Protein AF-A0A7S3YAM4-F1 (afdb_monomer)

Organism: Heterosigma akashiwo (NCBI:txid2829)

InterPro domains:
  IPR003653 Ulp1 protease family, C-terminal catalytic domain [PF02902] (61-154)
  IPR003653 Ulp1 protease family, C-terminal catalytic domain [PS50600] (44-219)
  IPR038765 Papain-like cysteine peptidase superfamily [SSF54001] (43-154)

Nearest PDB structures (foldseek):
  7r2e-assembly1_A  TM=9.124E-01  e=9.557E-10  Homo sapiens
  7r2e-assembly2_B  TM=9.078E-01  e=1.891E-09  Homo sapiens
  3eay-assembly1_A  TM=8.767E-01  e=1.151E-09  Homo sapiens
  5lnb-assembly1_B  TM=7.865E-01  e=1.965E-06  Saccharomyces cerevisiae S288C
  2rn7-assembly1_A  TM=2.057E-01  e=2.124E+00  Shigella flexneri

Secondary structure (DSSP, 8-state):
----PPPEEEE-SS-EEEE-GGGSSPPP--EEEEESSSS-TT-EEEEHHHHHHTSTT----HHHHHHHHHHHHHHS-HHHHHHEEEPPTHHHHHHHHHHSSS-----HHHHHHHHHHHTT--GGG-SEEEEEEEETTEEEEEEEE-HHHHHHHHHHHHHHTTS----S--TT-S-----------------------PPPPPPP-----PPPPP-----

Structure (mmCIF, N/CA/C/O backbone):
data_AF-A0A7S3YAM4-F1
#
_entry.id   AF-A0A7S3YAM4-F1
#
loop_
_atom_site.group_PDB
_atom_site.id
_atom_site.type_symbol
_atom_site.label_atom_id
_atom_site.label_alt_id
_atom_site.label_comp_id
_atom_site.label_asym_id
_atom_site.label_entity_id
_atom_site.label_seq_id
_atom_site.pdbx_PDB_ins_code
_atom_site.Cartn_x
_atom_site.Cartn_y
_atom_site.Cartn_z
_atom_site.occupancy
_atom_site.B_iso_or_equiv
_atom_site.auth_seq_id
_atom_site.auth_comp_id
_atom_site.auth_asym_id
_atom_site.auth_atom_id
_atom_site.pdbx_PDB_model_num
ATOM 1 N N . GLU A 1 1 ? 34.882 25.879 -34.832 1.00 37.50 1 GLU A N 1
ATOM 2 C CA . GLU A 1 1 ? 35.433 24.520 -34.677 1.00 37.50 1 GLU A CA 1
ATOM 3 C C . GLU A 1 1 ? 34.728 23.879 -33.496 1.00 37.50 1 GLU A C 1
ATOM 5 O O . GLU A 1 1 ? 34.750 24.447 -32.414 1.00 37.50 1 GLU A O 1
ATOM 10 N N . GLU A 1 2 ? 33.975 22.807 -33.731 1.00 45.97 2 GLU A N 1
ATOM 11 C CA . GLU A 1 2 ? 33.259 22.076 -32.681 1.00 45.97 2 GLU A CA 1
ATOM 12 C C . GLU A 1 2 ? 34.249 21.090 -32.048 1.00 45.97 2 GLU A C 1
ATOM 14 O O . GLU A 1 2 ? 34.638 20.098 -32.665 1.00 45.97 2 GLU A O 1
ATOM 19 N N . GLU A 1 3 ? 34.740 21.421 -30.855 1.00 52.34 3 GLU A N 1
ATOM 20 C CA . GLU A 1 3 ? 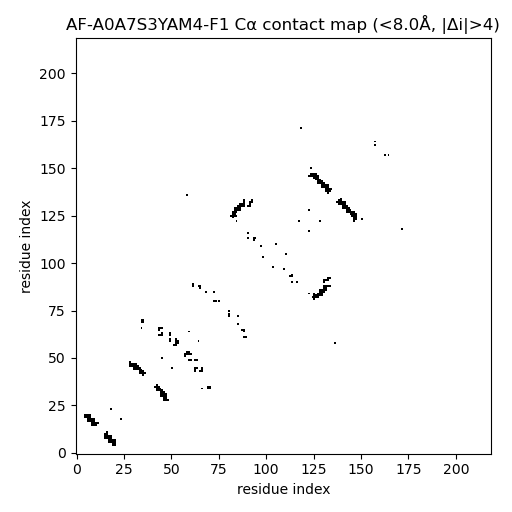35.675 20.593 -30.095 1.00 52.34 3 GLU A CA 1
ATOM 21 C C . GLU A 1 3 ? 35.003 19.253 -29.746 1.00 52.34 3 GLU A C 1
ATOM 23 O O . GLU A 1 3 ? 34.041 19.186 -28.979 1.00 52.34 3 GLU A O 1
ATOM 28 N N . ALA A 1 4 ? 35.470 18.169 -30.370 1.00 61.84 4 ALA A N 1
ATOM 29 C CA . ALA A 1 4 ? 34.895 16.842 -30.205 1.00 61.84 4 ALA A CA 1
ATOM 30 C C . ALA A 1 4 ? 35.079 16.348 -28.759 1.00 61.84 4 ALA A C 1
ATOM 32 O O . ALA A 1 4 ? 36.187 16.010 -28.344 1.00 61.84 4 ALA A O 1
ATOM 33 N N . ALA A 1 5 ? 33.978 16.274 -28.007 1.00 60.75 5 ALA A N 1
ATOM 34 C CA . ALA A 1 5 ? 33.965 15.824 -26.617 1.00 60.75 5 ALA A 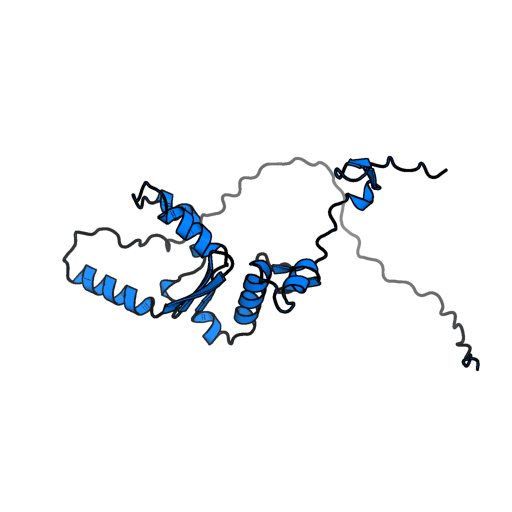CA 1
ATOM 35 C C . ALA A 1 5 ? 34.695 14.470 -26.411 1.00 60.75 5 ALA A C 1
ATOM 37 O O . ALA A 1 5 ? 34.575 13.563 -27.249 1.00 60.75 5 ALA A O 1
ATOM 38 N N . PRO A 1 6 ? 35.417 14.285 -25.285 1.00 67.31 6 PRO A N 1
ATOM 39 C CA . PRO A 1 6 ? 36.248 13.106 -25.048 1.00 67.31 6 PRO A CA 1
ATOM 40 C C . PRO A 1 6 ? 35.404 11.825 -24.965 1.00 67.31 6 PRO A C 1
ATOM 42 O O . PRO A 1 6 ? 34.455 11.739 -24.193 1.00 67.31 6 PRO A O 1
ATOM 45 N N . ARG A 1 7 ? 35.744 10.804 -25.764 1.00 72.44 7 ARG A N 1
ATOM 46 C CA . ARG A 1 7 ? 35.053 9.498 -25.785 1.00 72.44 7 ARG A CA 1
ATOM 47 C C . ARG A 1 7 ? 35.564 8.581 -24.671 1.00 72.44 7 ARG A C 1
ATOM 49 O O . ARG A 1 7 ? 36.772 8.436 -24.501 1.00 72.44 7 ARG A O 1
ATOM 56 N N . VAL A 1 8 ? 34.653 7.895 -23.984 1.00 79.88 8 VAL A N 1
ATOM 57 C CA . VAL A 1 8 ? 34.962 6.910 -22.937 1.00 79.88 8 VAL A CA 1
ATOM 58 C C . VAL A 1 8 ? 35.049 5.519 -23.564 1.00 79.88 8 VAL A C 1
ATOM 60 O O . VAL A 1 8 ? 34.216 5.153 -24.389 1.00 79.88 8 VAL A O 1
ATOM 63 N N . THR A 1 9 ? 36.067 4.735 -23.209 1.00 80.56 9 THR A N 1
ATOM 64 C CA . THR A 1 9 ? 36.226 3.360 -23.713 1.00 80.56 9 THR A CA 1
ATOM 65 C C . THR A 1 9 ? 35.876 2.373 -22.609 1.00 80.56 9 THR A C 1
ATOM 67 O O . THR A 1 9 ? 36.475 2.428 -21.539 1.00 80.56 9 THR A O 1
ATOM 70 N N . VAL A 1 10 ? 34.925 1.478 -22.874 1.00 77.25 10 VAL A N 1
ATOM 71 C CA . VAL A 1 10 ? 34.505 0.414 -21.954 1.00 77.25 10 VAL A CA 1
ATOM 72 C C . VAL A 1 10 ? 34.966 -0.927 -22.517 1.00 77.25 10 VAL A C 1
ATOM 74 O O . VAL A 1 10 ? 34.752 -1.208 -23.697 1.00 77.25 10 VAL A O 1
ATOM 77 N N . ASP A 1 11 ? 35.623 -1.741 -21.694 1.00 80.00 11 ASP A N 1
ATOM 78 C CA . ASP A 1 11 ? 36.052 -3.094 -22.055 1.00 80.00 11 ASP A CA 1
ATOM 79 C C . ASP A 1 11 ? 35.007 -4.106 -21.574 1.00 80.00 11 ASP A C 1
ATOM 81 O O . ASP A 1 11 ? 34.739 -4.201 -20.377 1.00 80.00 11 ASP A O 1
ATOM 85 N N . LEU A 1 12 ? 34.379 -4.818 -22.511 1.00 71.94 12 LEU A N 1
ATOM 86 C CA . LEU A 1 12 ? 33.307 -5.775 -22.224 1.00 71.94 12 LEU A CA 1
ATOM 87 C C . LEU A 1 12 ? 33.813 -7.229 -22.184 1.00 71.94 12 LEU A C 1
ATOM 89 O O . LEU A 1 12 ? 33.015 -8.164 -22.189 1.00 71.94 12 LEU A O 1
ATOM 93 N N . GLY A 1 13 ? 35.133 -7.451 -22.190 1.00 65.25 13 GLY A N 1
ATOM 94 C CA . GLY A 1 13 ? 35.745 -8.787 -22.162 1.00 65.25 13 GLY A CA 1
ATOM 95 C C . GLY A 1 13 ? 35.726 -9.534 -23.504 1.00 65.25 13 GLY A C 1
ATOM 96 O O . GLY A 1 13 ? 36.505 -10.460 -23.694 1.00 65.25 13 GLY A O 1
ATOM 97 N N . HIS A 1 14 ? 34.900 -9.108 -24.464 1.00 73.69 14 HIS A N 1
ATOM 98 C CA . HIS A 1 14 ? 34.874 -9.584 -25.859 1.00 73.69 14 HIS A CA 1
ATOM 99 C C . HIS A 1 14 ? 35.143 -8.455 -26.873 1.00 73.69 14 HIS A C 1
ATOM 101 O O . HIS A 1 14 ? 34.928 -8.613 -28.073 1.00 73.69 14 HIS A O 1
ATOM 107 N N . GLY A 1 15 ? 35.616 -7.302 -26.396 1.00 71.00 15 GLY A N 1
ATOM 108 C CA . GLY A 1 15 ? 35.945 -6.148 -27.223 1.00 71.00 15 GLY A CA 1
ATOM 109 C C . GLY A 1 15 ? 35.811 -4.829 -26.469 1.00 71.00 15 GLY A C 1
ATOM 110 O O . GLY A 1 15 ? 35.066 -4.715 -25.493 1.00 71.00 15 GLY A O 1
ATOM 111 N N . LYS A 1 16 ? 36.537 -3.815 -26.948 1.00 81.19 16 LYS A N 1
ATOM 112 C CA . LYS A 1 16 ? 36.467 -2.445 -26.431 1.00 81.19 16 LYS A CA 1
ATOM 113 C C . LYS A 1 16 ? 35.450 -1.639 -27.229 1.00 81.19 16 LYS A C 1
ATOM 115 O O . LYS A 1 16 ? 35.577 -1.512 -28.445 1.00 81.19 16 LYS A O 1
ATOM 120 N N . VAL A 1 17 ? 34.478 -1.051 -26.538 1.00 81.19 17 VAL A N 1
ATOM 121 C CA . VAL A 1 17 ? 33.462 -0.174 -27.129 1.00 81.19 17 VAL A CA 1
ATOM 122 C C . VAL A 1 17 ? 33.775 1.270 -26.754 1.00 81.19 17 VAL A C 1
ATOM 124 O O . VAL A 1 17 ? 33.943 1.602 -25.581 1.00 81.19 17 VAL A O 1
ATOM 127 N N . ARG A 1 18 ? 33.862 2.147 -27.759 1.00 80.50 18 ARG A N 1
ATOM 128 C CA . ARG A 1 18 ? 33.992 3.597 -27.563 1.00 80.50 18 ARG A CA 1
ATOM 129 C C . ARG A 1 18 ? 32.605 4.225 -27.497 1.00 80.50 18 ARG A C 1
ATOM 131 O O . ARG A 1 18 ? 31.908 4.275 -28.505 1.00 80.50 18 ARG A O 1
ATOM 138 N N . LEU A 1 19 ? 32.248 4.736 -26.329 1.00 75.12 19 LEU A N 1
ATOM 139 C CA . LEU A 1 19 ? 30.996 5.431 -26.062 1.00 75.12 19 LEU A CA 1
ATOM 140 C C . LEU A 1 19 ? 31.250 6.935 -25.968 1.00 75.12 19 LEU A C 1
ATOM 142 O O . LEU A 1 19 ? 32.282 7.389 -25.463 1.00 75.12 19 LEU A O 1
ATOM 146 N N . ARG A 1 20 ? 30.316 7.742 -26.469 1.00 80.12 20 ARG A N 1
ATOM 147 C CA . ARG A 1 20 ? 30.327 9.179 -26.186 1.00 80.12 20 ARG A CA 1
ATOM 148 C C . ARG A 1 20 ? 29.872 9.380 -24.736 1.00 80.12 20 ARG A C 1
ATOM 150 O O . ARG A 1 20 ? 29.074 8.584 -24.248 1.00 80.12 20 ARG A O 1
ATOM 157 N N . PRO A 1 21 ? 30.283 10.463 -24.058 1.00 70.56 21 PRO A N 1
ATOM 158 C CA . PRO A 1 21 ? 29.768 10.79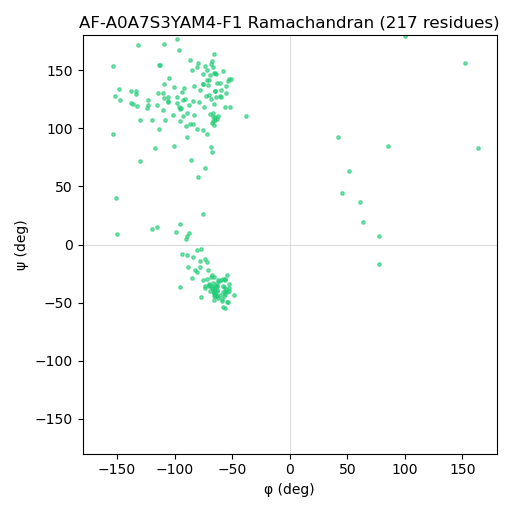1 -22.727 1.00 70.56 21 PRO A CA 1
ATOM 159 C C . PRO A 1 21 ? 28.233 10.835 -22.664 1.00 70.56 21 PRO A C 1
ATOM 161 O O . PRO A 1 21 ? 27.648 10.407 -21.678 1.00 70.56 21 PRO A O 1
ATOM 164 N N . ALA A 1 22 ? 27.575 11.263 -23.749 1.00 67.81 22 ALA A N 1
ATOM 165 C CA . ALA A 1 22 ? 26.116 11.252 -23.877 1.00 67.81 22 ALA A CA 1
ATOM 166 C C . ALA A 1 22 ? 25.498 9.840 -23.897 1.00 67.81 22 ALA A C 1
ATOM 168 O O . ALA A 1 22 ? 24.361 9.676 -23.471 1.00 67.81 22 ALA A O 1
ATOM 169 N N . ASP A 1 23 ? 26.233 8.825 -24.359 1.00 72.38 23 ASP A N 1
ATOM 170 C CA . ASP A 1 23 ? 25.766 7.431 -24.371 1.00 72.38 23 ASP A CA 1
ATOM 171 C C . ASP A 1 23 ? 25.877 6.789 -22.969 1.00 72.38 23 ASP A C 1
ATOM 173 O O . ASP A 1 23 ? 25.214 5.795 -22.684 1.00 72.38 23 ASP A O 1
ATOM 177 N N . LEU A 1 24 ? 26.706 7.369 -22.091 1.00 67.62 24 LEU A N 1
ATOM 178 C CA . LEU A 1 24 ? 26.831 7.019 -20.670 1.00 67.62 24 LEU A CA 1
ATOM 179 C C . LEU A 1 24 ? 25.949 7.882 -19.762 1.00 67.62 24 LEU A C 1
ATOM 181 O O . LEU A 1 24 ? 25.868 7.618 -18.561 1.00 67.62 24 LEU A O 1
ATOM 185 N N . ALA A 1 25 ? 25.312 8.923 -20.307 1.00 67.50 25 ALA A N 1
ATOM 186 C CA . ALA A 1 25 ? 24.377 9.724 -19.541 1.00 67.50 25 ALA A CA 1
ATOM 187 C C . ALA A 1 25 ? 23.245 8.805 -19.059 1.00 67.50 25 ALA A C 1
ATOM 189 O O . ALA A 1 25 ? 22.717 8.029 -19.864 1.00 67.50 25 ALA A O 1
ATOM 190 N N . PRO A 1 26 ? 22.855 8.870 -17.771 1.00 61.78 26 PRO A N 1
ATOM 191 C CA . PRO A 1 26 ? 21.676 8.165 -17.303 1.00 61.78 26 PRO A CA 1
ATOM 192 C C . PRO A 1 26 ? 20.526 8.536 -18.231 1.00 61.78 26 PRO A C 1
ATOM 194 O O . PRO A 1 26 ? 20.194 9.717 -18.354 1.00 61.78 26 PRO A O 1
ATOM 197 N N . VAL A 1 27 ? 19.960 7.549 -18.931 1.00 61.38 27 VAL A N 1
ATOM 198 C CA . VAL A 1 27 ? 18.792 7.795 -19.774 1.00 61.38 27 VAL A CA 1
ATOM 199 C C . VAL A 1 27 ? 17.750 8.407 -18.844 1.00 61.38 27 VAL A C 1
ATOM 201 O O . VAL A 1 27 ? 17.403 7.759 -17.851 1.00 61.38 27 VAL A O 1
ATOM 204 N N . PRO A 1 28 ? 17.290 9.649 -19.085 1.00 61.53 28 PRO A N 1
ATOM 205 C CA . PRO A 1 28 ? 16.350 10.273 -18.178 1.00 61.53 28 PRO A CA 1
ATOM 206 C C . PRO A 1 28 ? 15.150 9.340 -18.051 1.00 61.53 28 PRO A C 1
ATOM 208 O O . PRO A 1 28 ? 14.623 8.852 -19.055 1.00 61.53 28 PRO A O 1
ATOM 211 N N . HIS A 1 29 ? 14.740 9.054 -16.816 1.00 64.75 29 HIS A N 1
ATOM 212 C CA . HIS A 1 29 ? 13.504 8.332 -16.551 1.00 64.75 29 HIS A CA 1
ATOM 213 C C . HIS A 1 29 ? 12.345 9.237 -16.972 1.00 64.75 29 HIS A C 1
ATOM 215 O O . HIS A 1 29 ? 11.760 9.946 -16.158 1.00 64.75 29 HIS A O 1
ATOM 221 N N . VAL A 1 30 ? 12.066 9.275 -18.277 1.00 75.50 30 VAL A N 1
ATOM 222 C CA . VAL A 1 30 ? 11.033 10.128 -18.854 1.00 75.50 30 VAL A CA 1
ATOM 223 C C . VAL A 1 30 ? 9.697 9.647 -18.302 1.00 75.50 30 VAL A C 1
ATOM 225 O O . VAL A 1 30 ? 9.217 8.562 -18.656 1.00 75.50 30 VAL A O 1
ATOM 228 N N . GLY A 1 31 ? 9.136 10.446 -17.394 1.00 83.31 31 GLY A N 1
ATOM 229 C CA . GLY A 1 31 ? 7.785 10.273 -16.885 1.00 83.31 31 GLY A CA 1
ATOM 230 C C . GLY A 1 31 ? 6.799 10.354 -18.043 1.00 83.31 31 GLY A C 1
ATOM 231 O O . GLY A 1 31 ? 6.843 11.285 -18.843 1.00 83.31 31 GLY A O 1
ATOM 232 N N . VAL A 1 32 ? 5.943 9.347 -18.158 1.00 88.94 32 VAL A N 1
ATOM 233 C CA . VAL A 1 32 ? 4.872 9.287 -19.158 1.00 88.94 32 VAL A CA 1
ATOM 234 C C . VAL A 1 32 ? 3.569 9.799 -18.561 1.00 88.94 32 VAL A C 1
ATOM 236 O O . VAL A 1 32 ? 2.788 10.451 -19.245 1.00 88.94 32 VAL A O 1
ATOM 239 N N . LEU A 1 33 ? 3.341 9.502 -17.283 1.00 91.81 33 LEU A N 1
ATOM 240 C CA . LEU A 1 33 ? 2.126 9.853 -16.566 1.00 91.81 33 LEU A CA 1
ATOM 241 C C . LEU A 1 33 ? 2.459 10.108 -15.101 1.00 91.81 33 LEU A C 1
ATOM 243 O O . LEU A 1 33 ? 3.114 9.284 -14.474 1.00 91.81 33 LEU A O 1
ATOM 247 N N . THR A 1 34 ? 1.948 11.197 -14.540 1.00 94.12 34 THR A N 1
ATOM 248 C CA . THR A 1 34 ? 1.979 11.448 -13.096 1.00 94.12 34 THR A CA 1
ATOM 249 C C . THR A 1 34 ? 0.555 11.453 -12.563 1.00 94.12 34 THR A C 1
ATOM 251 O O . THR A 1 34 ? -0.319 12.108 -13.134 1.00 94.12 34 THR A O 1
ATOM 254 N N . TYR A 1 35 ? 0.315 10.706 -11.486 1.00 94.56 35 TYR A N 1
ATOM 255 C CA . TYR A 1 35 ? -1.006 10.557 -10.889 1.00 94.56 35 TYR A CA 1
ATOM 256 C C . TYR A 1 35 ? -0.961 10.617 -9.353 1.00 94.56 35 TYR A C 1
ATOM 258 O O . TYR A 1 35 ? -0.173 9.892 -8.751 1.00 94.56 35 TYR A O 1
ATOM 266 N N . PRO A 1 36 ? -1.823 11.405 -8.690 1.00 93.62 36 PRO A N 1
ATOM 267 C CA . PRO A 1 36 ? -2.834 12.279 -9.286 1.00 93.62 36 PRO A CA 1
ATOM 268 C C . PRO A 1 36 ? -2.182 13.455 -10.034 1.00 93.62 36 PRO A C 1
ATOM 270 O O . PRO A 1 36 ? -1.043 13.806 -9.721 1.00 93.62 36 PRO A O 1
ATOM 273 N N . PRO A 1 37 ? -2.862 14.057 -11.024 1.00 90.12 37 PRO A N 1
ATOM 274 C CA . PRO A 1 37 ? -2.335 15.234 -11.703 1.00 90.12 37 PRO A CA 1
ATOM 275 C C . PRO A 1 37 ? -2.214 16.422 -10.732 1.00 90.12 37 PRO A C 1
ATOM 277 O O . PRO A 1 37 ? -3.042 16.592 -9.837 1.00 90.12 37 PRO A O 1
ATOM 280 N N . GLY A 1 38 ? -1.201 17.266 -10.940 1.00 86.31 38 GLY A N 1
ATOM 281 C CA . GLY A 1 38 ? -0.929 18.452 -10.120 1.00 86.31 38 GLY A CA 1
ATOM 282 C C . GLY A 1 38 ? 0.178 18.252 -9.072 1.00 86.31 38 GLY A C 1
ATOM 283 O O . GLY A 1 38 ? 0.763 17.172 -8.981 1.00 86.31 38 GLY A O 1
ATOM 284 N N . PRO A 1 39 ? 0.500 19.292 -8.278 1.00 83.62 39 PRO A N 1
ATOM 285 C CA . PRO A 1 39 ? 1.597 19.276 -7.308 1.00 83.62 39 PRO A CA 1
ATOM 286 C C . PRO A 1 39 ? 1.198 18.542 -6.016 1.00 83.62 39 PRO A C 1
ATOM 288 O O . PRO A 1 39 ? 1.204 19.103 -4.921 1.00 83.62 39 PRO A O 1
ATOM 291 N N . VAL A 1 40 ? 0.807 17.272 -6.137 1.00 87.94 40 VAL A N 1
ATOM 292 C CA . VAL A 1 40 ? 0.425 16.430 -5.000 1.00 87.94 40 VAL A CA 1
ATOM 293 C C . VAL A 1 40 ? 1.661 15.697 -4.485 1.00 87.94 40 VAL A C 1
ATOM 295 O O . VAL A 1 40 ? 2.314 14.968 -5.225 1.00 87.94 40 VAL A O 1
ATOM 298 N N . ARG A 1 41 ? 1.973 15.837 -3.190 1.00 82.06 41 ARG A N 1
ATOM 299 C CA . ARG A 1 41 ? 3.152 15.198 -2.568 1.00 82.06 41 ARG A CA 1
ATOM 300 C C . ARG A 1 41 ? 3.166 13.670 -2.714 1.00 82.06 41 ARG A C 1
ATOM 302 O O . ARG A 1 41 ? 4.231 13.068 -2.733 1.00 82.06 41 ARG A O 1
ATOM 309 N N . SER A 1 42 ? 1.993 13.048 -2.778 1.00 83.06 42 SER A N 1
ATOM 310 C CA . SER A 1 42 ? 1.827 11.601 -2.939 1.00 83.06 42 SER A CA 1
ATOM 311 C C . SER A 1 42 ? 1.617 11.173 -4.394 1.00 83.06 42 SER A C 1
ATOM 313 O O . SER A 1 42 ? 1.056 10.103 -4.625 1.00 83.06 42 SER A O 1
ATOM 315 N N . ALA A 1 43 ? 1.956 12.026 -5.364 1.00 91.38 43 ALA A N 1
ATOM 316 C CA . ALA A 1 43 ? 1.856 11.671 -6.768 1.00 91.38 43 ALA A CA 1
ATOM 317 C C . ALA A 1 43 ? 2.909 10.624 -7.148 1.00 91.38 43 ALA A C 1
ATOM 319 O O . ALA A 1 43 ? 4.054 10.659 -6.699 1.00 91.38 43 ALA A O 1
ATOM 320 N N . VAL A 1 44 ? 2.495 9.703 -8.005 1.00 93.50 44 VAL A N 1
ATOM 321 C CA . VAL A 1 44 ? 3.293 8.610 -8.545 1.00 93.50 44 VAL A CA 1
ATOM 322 C C . VAL A 1 44 ? 3.549 8.911 -10.010 1.00 93.50 44 VAL A C 1
ATOM 324 O O . VAL A 1 44 ? 2.605 9.147 -10.766 1.00 93.50 44 VAL A O 1
ATOM 327 N N . THR A 1 45 ? 4.814 8.901 -10.416 1.00 94.38 45 THR A N 1
ATOM 328 C CA . THR A 1 45 ? 5.202 9.100 -11.815 1.00 94.38 45 THR A CA 1
ATOM 329 C C . THR A 1 45 ? 5.518 7.755 -12.448 1.00 94.38 45 THR A C 1
ATOM 331 O O . THR A 1 45 ? 6.519 7.126 -12.120 1.00 94.38 45 THR A O 1
ATOM 334 N N . VAL A 1 46 ? 4.668 7.327 -13.376 1.00 94.44 46 VAL A N 1
ATOM 335 C CA . VAL A 1 46 ? 4.873 6.163 -14.236 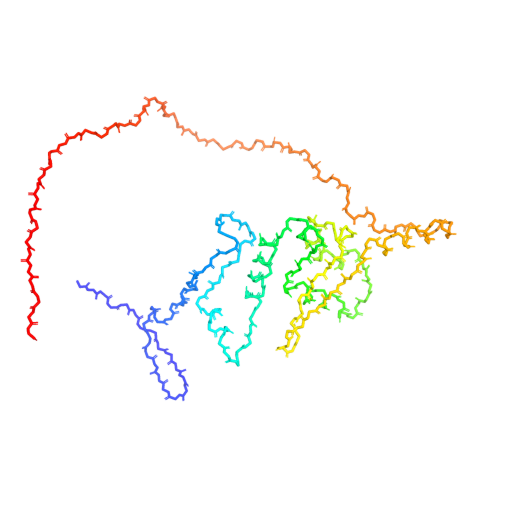1.00 94.44 46 VAL A CA 1
ATOM 336 C C . VAL A 1 46 ? 5.819 6.552 -15.364 1.00 94.44 46 VAL A C 1
ATOM 338 O O . VAL A 1 46 ? 5.563 7.485 -16.129 1.00 94.44 46 VAL A O 1
ATOM 341 N N . THR A 1 47 ? 6.923 5.829 -15.478 1.00 93.88 47 THR A N 1
ATOM 342 C CA . THR A 1 47 ? 7.972 6.034 -16.478 1.00 93.88 47 THR A CA 1
ATOM 343 C C . THR A 1 47 ? 7.782 5.109 -17.680 1.00 93.88 47 THR A C 1
ATOM 345 O O . THR A 1 47 ? 7.032 4.131 -17.633 1.00 93.88 47 THR A O 1
ATOM 348 N N . ARG A 1 48 ? 8.513 5.359 -18.774 1.00 90.31 48 ARG A N 1
ATOM 349 C CA . ARG A 1 48 ? 8.535 4.422 -19.915 1.00 90.31 48 ARG A CA 1
ATOM 350 C C . ARG A 1 48 ? 8.986 3.013 -19.522 1.00 90.31 48 ARG A C 1
ATOM 352 O O . ARG A 1 48 ? 8.451 2.046 -20.057 1.00 90.31 48 ARG A O 1
ATOM 359 N N . SER A 1 49 ? 9.934 2.893 -18.594 1.00 90.94 49 SER A N 1
ATOM 360 C CA . SER A 1 49 ? 10.429 1.596 -18.121 1.00 90.94 49 SER A CA 1
ATOM 361 C C . SER A 1 49 ? 9.362 0.818 -17.350 1.00 90.94 49 SER A C 1
ATOM 363 O O . SER A 1 49 ? 9.298 -0.404 -17.467 1.00 90.94 49 SER A O 1
ATOM 365 N N . ASP A 1 50 ? 8.482 1.514 -16.628 1.00 93.75 50 ASP A N 1
ATOM 366 C CA . ASP A 1 50 ? 7.343 0.885 -15.955 1.00 93.75 50 ASP A CA 1
ATOM 367 C C . ASP A 1 50 ? 6.352 0.313 -16.972 1.00 93.75 50 ASP A C 1
ATOM 369 O O . ASP A 1 50 ? 5.904 -0.819 -16.827 1.00 93.75 50 ASP A O 1
ATOM 373 N N . LEU A 1 51 ? 6.079 1.024 -18.071 1.00 91.31 51 LEU A N 1
ATOM 374 C CA . LEU A 1 51 ? 5.173 0.532 -19.120 1.00 91.31 51 LEU A CA 1
ATOM 375 C C . LEU A 1 51 ? 5.662 -0.759 -19.787 1.00 91.31 51 LEU A C 1
ATOM 377 O O . LEU A 1 51 ? 4.851 -1.588 -20.199 1.00 91.31 51 LEU A O 1
ATOM 381 N N . VAL A 1 52 ? 6.979 -0.965 -19.881 1.00 91.00 52 VAL A N 1
ATOM 382 C CA . VAL A 1 52 ? 7.542 -2.227 -20.392 1.00 91.00 52 VAL A CA 1
ATOM 383 C C . VAL A 1 52 ? 7.155 -3.405 -19.492 1.00 91.00 52 VAL A C 1
ATOM 385 O O . VAL A 1 52 ? 6.945 -4.506 -20.000 1.00 91.00 52 VAL A O 1
ATOM 388 N N . ARG A 1 53 ? 6.981 -3.178 -18.183 1.00 92.00 53 ARG A N 1
ATOM 389 C CA . ARG A 1 53 ? 6.557 -4.209 -17.223 1.00 92.00 53 ARG A CA 1
ATOM 390 C C . ARG A 1 53 ? 5.083 -4.591 -17.327 1.00 92.00 53 ARG A C 1
ATOM 392 O O . ARG A 1 53 ? 4.706 -5.632 -16.811 1.00 92.00 53 ARG A O 1
ATOM 399 N N . CYS A 1 54 ? 4.268 -3.821 -18.049 1.00 91.06 54 CYS A N 1
ATOM 400 C CA . CYS A 1 54 ? 2.884 -4.194 -18.358 1.00 91.06 54 CYS A CA 1
ATOM 401 C C . CYS A 1 54 ? 2.777 -5.243 -19.482 1.00 91.06 54 CYS A C 1
ATOM 403 O O . CYS A 1 54 ? 1.676 -5.674 -19.828 1.00 91.06 54 CYS A O 1
ATOM 405 N N . ARG A 1 55 ? 3.896 -5.637 -20.104 1.00 92.44 55 ARG A N 1
ATOM 406 C CA . ARG A 1 55 ? 3.912 -6.679 -21.138 1.00 92.44 55 ARG A CA 1
ATOM 407 C C . ARG A 1 55 ? 3.681 -8.057 -20.520 1.00 92.44 55 ARG A C 1
ATOM 409 O O . ARG A 1 55 ? 4.081 -8.333 -19.392 1.00 92.44 55 ARG A O 1
ATOM 416 N N . ARG A 1 56 ? 3.071 -8.954 -21.300 1.00 92.06 56 ARG A N 1
ATOM 417 C CA . ARG A 1 56 ? 2.863 -10.352 -20.896 1.00 92.06 56 ARG A CA 1
ATOM 418 C C . ARG A 1 56 ? 4.193 -11.008 -20.514 1.00 92.06 56 ARG A C 1
ATOM 420 O O . ARG A 1 56 ? 5.178 -10.852 -21.228 1.00 92.06 56 ARG A O 1
ATOM 427 N N . GLY A 1 57 ? 4.186 -11.762 -19.416 1.00 90.44 57 GLY A N 1
ATOM 428 C CA . GLY A 1 57 ? 5.357 -12.499 -18.932 1.00 90.44 57 GLY A CA 1
ATOM 429 C C . GLY A 1 57 ? 6.407 -11.650 -18.207 1.00 90.44 57 GLY A C 1
ATOM 430 O O . GLY A 1 57 ? 7.467 -12.176 -17.884 1.00 90.44 57 GLY A O 1
ATOM 431 N N . VAL A 1 58 ? 6.139 -10.366 -17.941 1.00 93.12 58 VAL A N 1
ATOM 432 C CA . VAL A 1 58 ? 7.031 -9.491 -17.166 1.00 93.12 58 VAL A CA 1
ATOM 433 C C . VAL A 1 58 ? 6.407 -9.187 -15.805 1.00 93.12 58 VAL A C 1
ATOM 435 O O . VAL A 1 58 ? 5.210 -8.928 -15.705 1.00 93.12 58 VAL A O 1
ATOM 438 N N . PHE A 1 59 ? 7.219 -9.210 -14.747 1.00 91.44 59 PHE A N 1
ATOM 439 C CA . PHE A 1 59 ? 6.760 -8.874 -13.401 1.00 91.44 59 PHE A CA 1
ATOM 440 C C . PHE A 1 59 ? 6.513 -7.369 -13.249 1.00 91.44 59 PHE A C 1
ATOM 442 O O . PHE A 1 59 ? 7.409 -6.544 -13.492 1.00 91.44 59 PHE A O 1
ATOM 449 N N . ALA A 1 60 ? 5.314 -7.0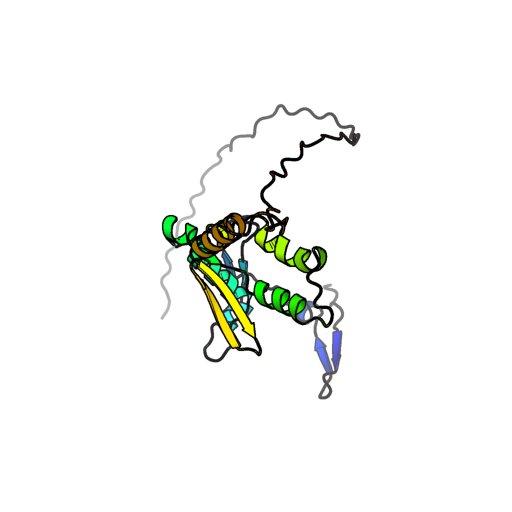26 -12.772 1.00 93.25 60 ALA A N 1
ATOM 450 C CA . ALA A 1 60 ? 4.989 -5.683 -12.310 1.00 93.25 60 ALA A CA 1
ATOM 451 C C . ALA A 1 60 ? 5.942 -5.259 -11.180 1.00 93.25 60 ALA A C 1
ATOM 453 O O . ALA A 1 60 ? 6.441 -6.094 -10.423 1.00 93.25 60 ALA A O 1
ATOM 454 N N . ASN A 1 61 ? 6.211 -3.960 -11.077 1.00 93.50 61 ASN A N 1
ATOM 455 C CA . ASN A 1 61 ? 7.010 -3.385 -9.998 1.00 93.50 61 ASN A CA 1
ATOM 456 C C . ASN A 1 61 ? 6.147 -2.559 -9.041 1.00 93.50 61 ASN A C 1
ATOM 458 O O . ASN A 1 61 ? 4.982 -2.271 -9.315 1.00 93.50 61 ASN A O 1
ATOM 462 N N . ASP A 1 62 ? 6.767 -2.128 -7.945 1.00 94.56 62 ASP A N 1
ATOM 463 C CA . ASP A 1 62 ? 6.106 -1.373 -6.881 1.00 94.56 62 ASP A CA 1
ATOM 464 C C . ASP A 1 62 ? 5.462 -0.079 -7.403 1.00 94.56 62 ASP A C 1
ATOM 466 O O . ASP A 1 62 ? 4.366 0.277 -6.979 1.00 94.56 62 ASP A O 1
ATOM 470 N N . ASN A 1 63 ? 6.095 0.590 -8.377 1.00 94.81 63 ASN A N 1
ATOM 471 C CA . ASN A 1 63 ? 5.590 1.839 -8.954 1.00 94.81 63 ASN A CA 1
ATOM 472 C C . ASN A 1 63 ? 4.236 1.652 -9.663 1.00 94.81 63 ASN A C 1
ATOM 474 O O . ASN A 1 63 ? 3.342 2.485 -9.524 1.00 94.81 63 ASN A O 1
ATOM 478 N N . LEU A 1 64 ? 4.058 0.539 -10.388 1.00 95.44 64 LEU A N 1
ATOM 479 C CA . LEU A 1 64 ? 2.787 0.208 -11.042 1.00 95.44 64 LEU A CA 1
ATOM 480 C C . LEU A 1 64 ? 1.688 -0.137 -10.030 1.00 95.44 64 LEU A C 1
ATOM 482 O O . LEU A 1 64 ? 0.543 0.278 -10.214 1.00 95.44 64 LEU A O 1
ATOM 486 N N . ILE A 1 65 ? 2.029 -0.869 -8.964 1.00 96.19 65 ILE A N 1
ATOM 487 C CA . ILE A 1 65 ? 1.077 -1.212 -7.897 1.00 96.19 65 ILE A CA 1
ATOM 488 C C . ILE A 1 65 ? 0.640 0.050 -7.147 1.00 96.19 65 ILE A C 1
ATOM 490 O O . ILE A 1 65 ? -0.558 0.288 -6.997 1.00 96.19 65 ILE A O 1
ATOM 494 N N . GLU A 1 66 ? 1.592 0.899 -6.748 1.00 95.06 66 GLU A N 1
ATOM 495 C CA . GLU A 1 66 ? 1.310 2.173 -6.081 1.00 95.06 66 GLU A CA 1
ATOM 496 C C . GLU A 1 66 ? 0.436 3.068 -6.974 1.00 95.06 66 GLU A C 1
ATOM 498 O O . GLU A 1 66 ? -0.591 3.568 -6.515 1.00 95.06 66 GLU A O 1
ATOM 503 N N . PHE A 1 67 ? 0.770 3.217 -8.264 1.00 95.88 67 PHE A N 1
ATOM 504 C CA . PHE A 1 67 ? -0.057 3.964 -9.217 1.00 95.88 67 PHE A CA 1
ATOM 505 C C . PHE A 1 67 ? -1.500 3.446 -9.249 1.00 95.88 67 PHE A C 1
ATOM 507 O O . PHE A 1 67 ? -2.446 4.231 -9.134 1.00 95.88 67 PHE A O 1
ATOM 514 N N . HIS A 1 68 ? -1.683 2.131 -9.386 1.00 95.12 68 HIS A N 1
ATOM 515 C CA . HIS A 1 68 ? -3.015 1.554 -9.511 1.00 95.12 68 HIS A CA 1
ATOM 516 C C . HIS A 1 68 ? -3.835 1.724 -8.228 1.00 95.12 68 HIS A C 1
ATOM 518 O O . HIS A 1 68 ? -5.019 2.044 -8.287 1.00 95.12 68 HIS A O 1
ATOM 524 N N . PHE A 1 69 ? -3.207 1.595 -7.061 1.00 95.19 69 PHE A N 1
ATOM 525 C CA . PHE A 1 69 ? -3.876 1.801 -5.778 1.00 95.19 69 PHE A CA 1
ATOM 526 C C . PHE A 1 69 ? -4.319 3.254 -5.601 1.00 95.19 69 PHE A C 1
ATOM 528 O O . PHE A 1 69 ? -5.457 3.508 -5.203 1.00 95.19 69 PHE A O 1
ATOM 535 N N . ARG A 1 70 ? -3.474 4.220 -5.984 1.00 93.12 70 ARG A N 1
ATOM 536 C CA . ARG A 1 70 ? -3.856 5.641 -6.000 1.00 93.12 70 ARG A CA 1
ATOM 537 C C . ARG A 1 70 ? -5.024 5.897 -6.940 1.00 93.12 70 ARG A C 1
ATOM 539 O O . ARG A 1 70 ? -5.939 6.633 -6.578 1.00 93.12 70 ARG A O 1
ATOM 546 N N . TYR A 1 71 ? -4.997 5.292 -8.126 1.00 94.56 71 TYR A N 1
ATOM 547 C CA . TYR A 1 71 ? -6.089 5.384 -9.087 1.00 94.56 71 TYR A CA 1
ATOM 548 C C . TYR A 1 71 ? -7.398 4.874 -8.480 1.00 94.56 71 TYR A C 1
ATOM 550 O O . TYR A 1 71 ? -8.355 5.639 -8.402 1.00 94.56 71 TYR A O 1
ATOM 558 N N . LEU A 1 72 ? -7.407 3.647 -7.946 1.00 93.94 72 LEU A N 1
ATOM 559 C CA . LEU A 1 72 ? -8.587 3.054 -7.312 1.00 93.94 72 LEU A CA 1
ATOM 560 C C . LEU A 1 72 ? -9.125 3.918 -6.167 1.00 93.94 72 LEU A C 1
ATOM 562 O O . LEU A 1 72 ? -10.331 4.144 -6.086 1.00 93.94 72 LEU A O 1
ATOM 566 N N . GLN A 1 73 ? -8.245 4.436 -5.307 1.00 91.50 73 GLN A N 1
ATOM 567 C CA . GLN A 1 73 ? -8.644 5.276 -4.179 1.00 91.50 73 GLN A CA 1
ATOM 568 C C . GLN A 1 73 ? -9.318 6.582 -4.617 1.00 91.50 73 GLN A C 1
ATOM 570 O O . GLN A 1 73 ? -10.256 7.036 -3.965 1.00 91.50 73 GLN A O 1
ATOM 575 N N . ASN A 1 74 ? -8.866 7.170 -5.722 1.00 91.94 74 ASN A N 1
ATOM 576 C CA . ASN A 1 74 ? -9.397 8.429 -6.234 1.00 91.94 74 ASN A CA 1
ATOM 577 C C . ASN A 1 74 ? -10.644 8.266 -7.107 1.00 91.94 74 ASN A C 1
ATOM 579 O O . ASN A 1 74 ? -11.444 9.195 -7.193 1.00 91.94 74 ASN A O 1
ATOM 583 N N . THR A 1 75 ? -10.797 7.128 -7.787 1.00 94.06 75 THR A N 1
ATOM 584 C CA . THR A 1 75 ? -11.971 6.852 -8.628 1.00 94.06 75 THR A CA 1
ATOM 585 C C . THR A 1 75 ? -13.114 6.199 -7.864 1.00 94.06 75 THR A C 1
ATOM 587 O O . THR A 1 75 ? -14.250 6.222 -8.334 1.00 94.06 75 THR A O 1
ATOM 590 N N . ALA A 1 76 ? -12.838 5.598 -6.706 1.00 94.19 76 ALA A N 1
ATOM 591 C CA . ALA A 1 76 ? -13.872 5.017 -5.864 1.00 94.19 76 ALA A CA 1
ATOM 592 C C . ALA A 1 76 ? -14.825 6.100 -5.314 1.00 94.19 76 ALA A C 1
ATOM 594 O O . ALA A 1 76 ? -14.391 7.215 -5.003 1.00 94.19 76 ALA A O 1
ATOM 595 N N . PRO A 1 77 ? -16.119 5.779 -5.114 1.00 96.25 77 PRO A N 1
ATOM 596 C CA . PRO A 1 77 ? -17.029 6.650 -4.380 1.00 96.25 77 PRO A CA 1
ATOM 597 C C . PRO A 1 77 ? -16.450 6.997 -3.006 1.00 96.25 77 PRO A C 1
ATOM 599 O O . PRO A 1 77 ? -15.894 6.124 -2.335 1.00 96.25 77 PRO A O 1
ATOM 602 N N . LYS A 1 78 ? -16.620 8.245 -2.552 1.00 93.56 78 LYS A N 1
ATOM 603 C CA . LYS A 1 78 ? -16.047 8.727 -1.278 1.00 93.56 78 LYS A CA 1
ATOM 604 C C . LYS A 1 78 ? -16.393 7.823 -0.092 1.00 93.56 78 LYS A C 1
ATOM 606 O O . LYS A 1 78 ? -15.532 7.544 0.734 1.00 93.56 78 LYS A O 1
ATOM 611 N N . GLU A 1 79 ? -17.626 7.324 -0.044 1.00 93.31 79 GLU A N 1
ATOM 612 C CA . GLU A 1 79 ? -18.091 6.394 0.992 1.00 93.31 79 GLU A CA 1
ATOM 613 C C . GLU A 1 79 ? -17.343 5.060 0.973 1.00 93.31 79 GLU A C 1
ATOM 615 O O . GLU A 1 79 ? -17.085 4.480 2.020 1.00 93.31 79 GLU A O 1
ATOM 620 N N . THR A 1 80 ? -16.970 4.572 -0.211 1.00 92.94 80 THR A N 1
ATOM 621 C CA . THR A 1 80 ? -16.190 3.336 -0.350 1.00 92.94 80 THR A CA 1
ATOM 622 C C . THR A 1 80 ? -14.725 3.599 -0.014 1.00 92.94 80 THR A C 1
ATOM 624 O O . THR A 1 80 ? -14.144 2.868 0.781 1.00 92.94 80 THR A O 1
ATOM 627 N N . ALA A 1 81 ? -14.149 4.688 -0.534 1.00 92.00 81 ALA A N 1
ATOM 628 C CA . ALA A 1 81 ? -12.775 5.107 -0.245 1.00 92.00 81 ALA A CA 1
ATOM 629 C C . ALA A 1 81 ? -12.527 5.375 1.248 1.00 92.00 81 ALA A C 1
ATOM 631 O O . ALA A 1 81 ? -11.424 5.162 1.749 1.00 92.00 81 ALA A O 1
ATOM 632 N N . ALA A 1 82 ? -13.551 5.814 1.984 1.00 92.19 82 ALA A N 1
ATOM 633 C CA . ALA A 1 82 ? -13.466 6.013 3.424 1.00 92.19 82 ALA A CA 1
ATOM 634 C C . ALA A 1 82 ? -13.328 4.697 4.209 1.00 92.19 82 ALA A C 1
ATOM 636 O O . ALA A 1 82 ? -12.710 4.712 5.275 1.00 92.19 82 ALA A O 1
ATOM 637 N N . LYS A 1 83 ? -13.846 3.579 3.683 1.00 92.62 83 LYS A N 1
ATOM 638 C CA . LYS A 1 83 ? -13.869 2.271 4.359 1.00 92.62 83 LYS A CA 1
ATOM 639 C C . LYS A 1 83 ? -12.554 1.509 4.271 1.00 92.62 83 LYS A C 1
ATOM 641 O O . LYS A 1 83 ? -12.297 0.667 5.124 1.00 92.62 83 LYS A O 1
ATOM 646 N N . PHE A 1 84 ? -11.716 1.791 3.276 1.00 93.44 84 PHE A N 1
ATOM 647 C CA . PHE A 1 84 ? -10.440 1.101 3.114 1.00 93.44 84 PHE A CA 1
ATOM 648 C C . PHE A 1 84 ? -9.234 2.015 3.330 1.00 93.44 84 PHE A C 1
ATOM 650 O O . PHE A 1 84 ? -9.285 3.233 3.141 1.00 93.44 84 PHE A O 1
ATOM 657 N N . HIS A 1 85 ? -8.117 1.410 3.716 1.00 94.38 85 HIS A N 1
ATOM 658 C CA . HIS A 1 85 ? -6.799 2.019 3.637 1.00 94.38 85 HIS A CA 1
ATOM 659 C C . HIS A 1 85 ? -5.885 1.128 2.800 1.00 94.38 85 HIS A C 1
ATOM 661 O O . HIS A 1 85 ? -5.733 -0.059 3.088 1.00 94.38 85 HIS A O 1
ATOM 667 N N . LEU A 1 86 ? -5.304 1.708 1.750 1.00 95.25 86 LEU A N 1
ATOM 668 C CA . LEU A 1 86 ? -4.344 1.038 0.881 1.00 95.25 86 LEU A CA 1
ATOM 669 C C . LEU A 1 86 ? -2.936 1.401 1.350 1.00 95.25 86 LEU A C 1
ATOM 671 O O . LEU A 1 86 ? -2.565 2.578 1.336 1.00 95.25 86 LEU A O 1
ATOM 6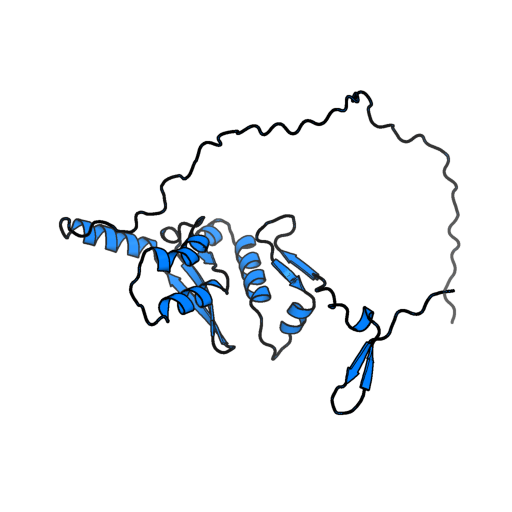75 N N . PHE A 1 87 ? -2.164 0.402 1.762 1.00 95.38 87 PHE A N 1
ATOM 676 C CA . PHE A 1 87 ? -0.760 0.596 2.094 1.00 95.38 87 PHE A CA 1
ATOM 677 C C . PHE A 1 87 ? 0.110 0.614 0.839 1.00 95.38 87 PHE A C 1
ATOM 679 O O . PHE A 1 87 ? -0.196 -0.021 -0.171 1.00 95.38 87 PHE A O 1
ATOM 686 N N . SER A 1 88 ? 1.236 1.320 0.940 1.00 92.88 88 SER A N 1
ATOM 687 C CA . SER A 1 88 ? 2.292 1.249 -0.067 1.00 92.88 88 SER A CA 1
ATOM 688 C C . SER A 1 88 ? 2.915 -0.156 -0.093 1.00 92.88 88 SER A C 1
ATOM 690 O O . SER A 1 88 ? 3.043 -0.757 0.978 1.00 92.88 88 SER A O 1
ATOM 692 N N . PRO A 1 89 ? 3.375 -0.674 -1.248 1.00 92.75 89 PRO A N 1
ATOM 693 C CA . PRO A 1 89 ? 4.061 -1.972 -1.336 1.00 92.75 89 PRO A CA 1
ATOM 694 C C . PRO A 1 89 ? 5.275 -2.129 -0.427 1.00 92.75 89 PRO A C 1
ATOM 696 O O . PRO A 1 89 ? 5.581 -3.230 0.019 1.00 92.75 89 PRO A O 1
ATOM 699 N N . PHE A 1 90 ? 5.921 -1.022 -0.067 1.00 92.94 90 PHE A N 1
ATOM 700 C CA . PHE A 1 90 ? 7.053 -1.035 0.857 1.00 92.94 90 PHE A CA 1
ATOM 701 C C . PHE A 1 90 ? 6.653 -1.312 2.313 1.00 92.94 90 PHE A C 1
ATOM 703 O O . PHE A 1 90 ? 7.523 -1.626 3.127 1.00 92.94 90 PHE A O 1
ATOM 710 N N . PHE A 1 91 ? 5.360 -1.203 2.653 1.00 94.50 91 PHE A N 1
ATOM 711 C CA . PHE A 1 91 ? 4.857 -1.381 4.016 1.00 94.50 91 PHE A CA 1
ATOM 712 C C . PHE A 1 91 ? 5.240 -2.738 4.595 1.00 94.50 91 PHE A C 1
ATOM 714 O O . PHE A 1 91 ? 5.860 -2.815 5.658 1.00 94.50 91 PHE A O 1
ATOM 721 N N . TYR A 1 92 ? 4.890 -3.802 3.872 1.00 93.06 92 TYR A N 1
ATOM 722 C CA . TYR A 1 92 ? 5.127 -5.162 4.327 1.00 93.06 92 TYR A CA 1
ATOM 723 C C . TYR A 1 92 ? 6.619 -5.457 4.447 1.00 93.06 92 TYR A C 1
ATOM 725 O O . TYR A 1 92 ? 7.044 -5.987 5.465 1.00 93.06 92 TYR A O 1
ATOM 733 N N . THR A 1 93 ? 7.428 -5.059 3.461 1.00 91.81 93 THR A N 1
ATOM 734 C CA . THR A 1 93 ? 8.881 -5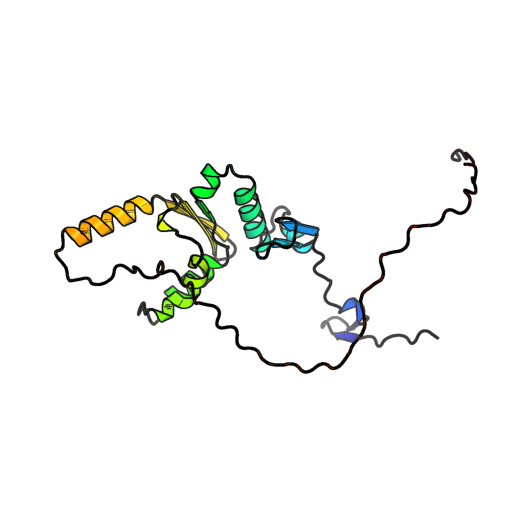.282 3.482 1.00 91.81 93 THR A CA 1
ATOM 735 C C . THR A 1 93 ? 9.503 -4.731 4.761 1.00 91.81 93 THR A C 1
ATOM 737 O O . THR A 1 93 ? 10.188 -5.450 5.482 1.00 91.81 93 THR A O 1
ATOM 740 N N . LYS A 1 94 ? 9.184 -3.483 5.112 1.00 91.12 94 LYS A N 1
ATOM 741 C CA . LYS A 1 94 ? 9.700 -2.858 6.333 1.00 91.12 94 LYS A CA 1
ATOM 742 C C . LYS A 1 94 ? 9.154 -3.502 7.605 1.00 91.12 94 LYS A C 1
ATOM 744 O O . LYS A 1 94 ? 9.887 -3.612 8.585 1.00 91.12 94 LYS A O 1
ATOM 749 N N . LEU A 1 95 ? 7.883 -3.904 7.606 1.00 90.50 95 LEU A N 1
ATOM 750 C CA . LEU A 1 95 ? 7.279 -4.604 8.737 1.00 90.50 95 LEU A CA 1
ATOM 751 C C . LEU A 1 95 ? 7.986 -5.944 8.987 1.00 90.50 95 LEU A C 1
ATOM 753 O O . LEU A 1 95 ? 8.356 -6.243 10.119 1.00 90.50 95 LEU A O 1
ATOM 757 N N . SER A 1 96 ? 8.233 -6.712 7.929 1.00 88.75 96 SER A N 1
ATOM 758 C CA . SER A 1 96 ? 8.915 -8.005 7.983 1.00 88.75 96 SER A CA 1
ATOM 759 C C . SER A 1 96 ? 10.377 -7.872 8.405 1.00 88.75 96 SER A C 1
ATOM 761 O O . SER A 1 96 ? 10.826 -8.636 9.255 1.00 88.75 96 SER A O 1
ATOM 763 N N . GLU A 1 97 ? 11.106 -6.871 7.900 1.00 87.62 97 GLU A N 1
ATOM 764 C CA . GLU A 1 97 ? 12.470 -6.552 8.357 1.00 87.62 97 GLU A CA 1
ATOM 765 C C . GLU A 1 97 ? 12.533 -6.322 9.872 1.00 87.62 97 GLU A C 1
ATOM 767 O O . GLU A 1 97 ? 13.469 -6.761 10.535 1.00 87.62 97 GLU A O 1
ATOM 772 N N . MET A 1 98 ? 11.532 -5.636 10.427 1.00 84.81 98 MET A N 1
ATOM 773 C CA . MET A 1 98 ? 11.476 -5.335 11.856 1.00 84.81 98 MET A CA 1
ATOM 774 C C . MET A 1 98 ? 11.131 -6.558 12.710 1.00 84.81 98 MET A C 1
ATOM 776 O O . MET A 1 98 ? 11.664 -6.703 13.805 1.00 84.81 98 MET A O 1
ATOM 780 N N . LEU A 1 99 ? 10.241 -7.428 12.227 1.00 83.50 99 LEU A N 1
ATOM 781 C CA . LEU A 1 99 ? 9.809 -8.627 12.954 1.00 83.50 99 LEU A CA 1
ATOM 782 C C . LEU A 1 99 ? 10.782 -9.809 12.804 1.00 83.50 99 LEU A C 1
ATOM 784 O O . LEU A 1 99 ? 10.775 -10.715 13.634 1.00 83.50 99 LEU A O 1
ATOM 788 N N . GLY A 1 100 ? 11.607 -9.809 11.754 1.00 76.12 100 GLY A N 1
ATOM 789 C CA . GLY A 1 100 ? 12.584 -10.860 11.455 1.00 76.12 100 GLY A CA 1
ATOM 790 C C . GLY A 1 100 ? 13.899 -10.773 12.240 1.00 76.12 100 GLY A C 1
ATOM 791 O O . GLY A 1 100 ? 14.732 -11.668 12.111 1.00 76.12 100 GLY A O 1
ATOM 792 N N . GLY A 1 101 ? 14.106 -9.721 13.041 1.00 70.56 101 GLY A N 1
ATOM 793 C CA . GLY A 1 101 ? 15.294 -9.559 13.883 1.00 70.56 101 GLY A CA 1
ATOM 794 C C . GLY A 1 101 ? 15.386 -10.588 15.021 1.00 70.56 101 GLY A C 1
ATOM 795 O O . GLY A 1 101 ? 14.378 -11.099 15.511 1.00 70.56 101 GLY A O 1
ATOM 796 N N . SER A 1 102 ? 16.612 -10.893 15.465 1.00 60.75 102 SER A N 1
ATOM 797 C CA . SER A 1 102 ? 16.873 -11.817 16.584 1.00 60.75 102 SER A CA 1
ATOM 798 C C . SER A 1 102 ? 16.404 -11.274 17.936 1.00 60.75 102 SER A C 1
ATOM 800 O O . SER A 1 102 ? 16.091 -12.051 18.836 1.00 60.75 102 SER A O 1
ATOM 802 N N . ASP A 1 103 ? 16.343 -9.950 18.074 1.00 60.59 103 ASP A N 1
ATOM 803 C CA . ASP A 1 103 ? 15.774 -9.285 19.237 1.00 60.59 103 ASP A CA 1
ATOM 804 C C . ASP A 1 103 ? 14.280 -9.034 19.003 1.00 60.59 103 ASP A C 1
ATOM 806 O O . ASP A 1 103 ? 13.878 -8.142 18.257 1.00 60.59 103 ASP A O 1
ATOM 810 N N . ARG A 1 104 ? 13.450 -9.880 19.620 1.00 62.59 104 ARG A N 1
ATOM 811 C CA . ARG A 1 104 ? 11.984 -9.785 19.565 1.00 62.59 104 ARG A CA 1
ATOM 812 C C . ARG A 1 104 ? 11.415 -8.884 20.655 1.00 62.59 104 ARG A C 1
ATOM 814 O O . ARG A 1 104 ? 10.200 -8.891 20.862 1.00 62.59 104 ARG A O 1
ATOM 821 N N . THR A 1 105 ? 12.248 -8.134 21.382 1.00 63.88 105 THR A N 1
ATOM 822 C CA . THR A 1 105 ? 11.714 -7.131 22.298 1.00 63.88 105 THR A CA 1
ATOM 823 C C . THR A 1 105 ? 11.034 -6.038 21.474 1.00 63.88 105 THR A C 1
ATOM 825 O O . THR A 1 105 ? 11.647 -5.236 20.768 1.00 63.88 105 THR A O 1
ATOM 828 N N . LEU A 1 106 ? 9.700 -6.048 21.514 1.00 68.75 106 LEU A N 1
ATOM 829 C CA . LEU A 1 106 ? 8.843 -5.050 20.884 1.00 68.75 106 LEU A CA 1
ATOM 830 C C . LEU A 1 106 ? 8.911 -3.753 21.695 1.00 68.75 106 LEU A C 1
ATOM 832 O O . LEU A 1 106 ? 7.943 -3.349 22.334 1.00 68.75 106 LEU A O 1
ATOM 836 N N . SER A 1 107 ? 10.087 -3.131 21.710 1.00 71.56 107 SER A N 1
ATOM 837 C CA . SER A 1 107 ? 10.285 -1.816 22.299 1.00 71.56 107 SER A CA 1
ATOM 838 C C . SER A 1 107 ? 9.548 -0.755 21.476 1.00 71.56 107 SER A C 1
ATOM 840 O O . SER A 1 107 ? 9.278 -0.934 20.284 1.00 71.56 107 SER A O 1
ATOM 842 N N . ASP A 1 108 ? 9.243 0.386 22.092 1.00 74.25 108 ASP A N 1
ATOM 843 C CA . ASP A 1 108 ? 8.650 1.526 21.382 1.00 74.25 108 ASP A CA 1
ATOM 844 C C . ASP A 1 108 ? 9.500 1.983 20.185 1.00 74.25 108 ASP A C 1
ATOM 846 O O . ASP A 1 108 ? 8.971 2.431 19.160 1.00 74.25 108 ASP A O 1
ATOM 850 N N . ASP A 1 109 ? 10.817 1.813 20.290 1.00 78.50 109 ASP A N 1
ATOM 851 C CA . ASP A 1 109 ? 11.785 2.179 19.265 1.00 78.50 109 ASP A CA 1
ATOM 852 C C . ASP A 1 109 ? 11.703 1.281 18.035 1.00 78.50 109 ASP A C 1
ATOM 854 O O . ASP A 1 109 ? 11.827 1.778 16.910 1.00 78.50 109 ASP A O 1
ATOM 858 N N . THR A 1 110 ? 11.380 0.002 18.237 1.00 79.19 110 THR A N 1
ATOM 859 C CA . THR A 1 110 ? 11.134 -0.963 17.164 1.00 79.19 110 THR A CA 1
ATOM 860 C C . THR A 1 110 ? 10.034 -0.446 16.234 1.00 79.19 110 THR A C 1
ATOM 862 O O . THR A 1 110 ? 10.182 -0.499 15.019 1.00 79.19 110 THR A O 1
ATOM 865 N N . TRP A 1 111 ? 8.970 0.168 16.764 1.00 82.56 111 TRP A N 1
ATOM 866 C CA . TRP A 1 111 ? 7.803 0.598 15.979 1.00 82.56 111 TRP A CA 1
ATOM 867 C C . TRP A 1 111 ? 7.935 1.957 15.279 1.00 82.56 111 TRP A C 1
ATOM 869 O O . TRP A 1 111 ? 7.096 2.292 14.433 1.00 82.56 111 TRP A O 1
ATOM 879 N N . LYS A 1 112 ? 8.970 2.753 15.586 1.00 85.19 112 LYS A N 1
ATOM 880 C CA . LYS A 1 112 ? 9.169 4.109 15.031 1.00 85.19 112 LYS A CA 1
ATOM 881 C C . LYS A 1 112 ? 9.024 4.192 13.497 1.00 85.19 112 LYS A C 1
ATOM 883 O O . LYS A 1 112 ? 8.372 5.135 13.035 1.00 85.19 112 LYS A O 1
ATOM 888 N N . PRO A 1 113 ? 9.566 3.261 12.682 1.00 84.19 113 PRO A N 1
ATOM 889 C CA . PRO A 1 113 ? 9.420 3.320 11.226 1.00 84.19 113 PRO A CA 1
ATOM 890 C C . PRO A 1 113 ? 7.967 3.157 10.762 1.00 84.19 113 PRO A C 1
ATOM 892 O O . PRO A 1 113 ? 7.505 3.934 9.926 1.00 84.19 113 PRO A O 1
ATOM 895 N N . ILE A 1 114 ? 7.227 2.214 11.354 1.00 87.38 114 ILE A N 1
ATOM 896 C CA . ILE A 1 114 ? 5.823 1.932 11.014 1.00 87.38 114 ILE A CA 1
ATOM 897 C C . ILE A 1 114 ? 4.910 3.089 11.422 1.00 87.38 114 ILE A C 1
ATOM 899 O O . ILE A 1 114 ? 3.997 3.450 10.678 1.00 87.38 114 ILE A O 1
ATOM 903 N N . ARG A 1 115 ? 5.199 3.753 12.551 1.00 87.56 115 ARG A N 1
ATOM 904 C CA . ARG A 1 115 ? 4.429 4.922 13.016 1.00 87.56 115 ARG A CA 1
ATOM 905 C C . ARG A 1 115 ? 4.360 6.042 11.976 1.00 87.56 115 ARG A C 1
ATOM 907 O O . ARG A 1 115 ? 3.365 6.756 11.927 1.00 87.56 115 ARG A O 1
ATOM 914 N N . ARG A 1 116 ? 5.368 6.194 11.106 1.00 87.75 116 ARG A N 1
ATOM 915 C CA . ARG A 1 116 ? 5.335 7.203 10.029 1.00 87.75 116 ARG A CA 1
ATOM 916 C C . ARG A 1 116 ? 4.248 6.922 8.998 1.00 87.75 116 ARG A C 1
ATOM 918 O O . ARG A 1 116 ? 3.617 7.868 8.536 1.00 87.75 116 ARG A O 1
ATOM 925 N N . TRP A 1 117 ? 4.011 5.654 8.665 1.00 88.62 117 TRP A N 1
ATOM 926 C CA . TRP A 1 117 ? 2.938 5.273 7.746 1.00 88.62 117 TRP A CA 1
ATOM 927 C C . TRP A 1 117 ? 1.553 5.421 8.363 1.00 88.62 117 TRP A C 1
ATOM 929 O O . TRP A 1 117 ? 0.611 5.759 7.655 1.00 88.62 117 TRP A O 1
ATOM 939 N N . LEU A 1 118 ? 1.448 5.254 9.681 1.00 89.94 118 LEU A N 1
ATOM 940 C CA . LEU A 1 118 ? 0.187 5.381 10.413 1.00 89.94 118 LEU A CA 1
ATOM 941 C C . LEU A 1 118 ? -0.103 6.814 10.896 1.00 89.94 118 LEU A C 1
ATOM 943 O O . LEU A 1 118 ? -1.209 7.097 11.336 1.00 89.94 118 LEU A O 1
ATOM 947 N N . LYS A 1 119 ? 0.854 7.748 10.789 1.00 87.88 119 LYS A N 1
ATOM 948 C CA . LYS A 1 119 ? 0.785 9.084 11.416 1.00 87.88 119 LYS A CA 1
ATOM 949 C C . LYS A 1 119 ? -0.494 9.870 11.100 1.00 87.88 119 LYS A C 1
ATOM 951 O O . LYS A 1 119 ? -0.989 10.591 11.958 1.00 87.88 119 LYS A O 1
ATOM 956 N N . ASN A 1 120 ? -0.993 9.766 9.870 1.00 86.19 120 ASN A N 1
ATOM 957 C CA . ASN A 1 120 ? -2.125 10.562 9.384 1.00 86.19 120 ASN A CA 1
ATOM 958 C C . ASN A 1 120 ? -3.359 9.705 9.063 1.00 86.19 120 ASN A C 1
ATOM 960 O O . ASN A 1 120 ? -4.247 10.160 8.344 1.00 86.19 120 ASN A O 1
ATOM 964 N N . VAL A 1 121 ? -3.394 8.455 9.529 1.00 89.25 121 VAL A N 1
ATOM 965 C CA . VAL A 1 121 ? -4.488 7.522 9.256 1.00 89.25 121 VAL A CA 1
ATOM 966 C C . VAL A 1 121 ? -4.858 6.795 10.535 1.00 89.25 121 VAL A C 1
ATOM 968 O O . VAL A 1 121 ? -4.057 6.056 11.097 1.00 89.25 121 VAL A O 1
ATOM 971 N N . ASP A 1 122 ? -6.115 6.946 10.938 1.00 90.88 122 ASP A N 1
ATOM 972 C CA . ASP A 1 122 ? -6.712 6.052 11.920 1.00 90.88 122 ASP A CA 1
ATOM 973 C C . ASP A 1 122 ? -7.161 4.763 11.216 1.00 90.88 122 ASP A C 1
ATOM 975 O O . ASP A 1 122 ? -8.196 4.722 10.545 1.00 90.88 122 ASP A O 1
ATOM 979 N N . ILE A 1 123 ? -6.331 3.722 11.319 1.00 91.81 123 ILE A N 1
ATOM 980 C CA . ILE A 1 123 ? -6.594 2.408 10.718 1.00 91.81 123 ILE A CA 1
ATOM 981 C C . ILE A 1 123 ? -7.717 1.648 11.427 1.00 91.81 123 ILE A C 1
ATOM 983 O O . ILE A 1 123 ? -8.336 0.783 10.815 1.00 91.81 123 ILE A O 1
ATOM 987 N N . PHE A 1 124 ? -8.011 1.971 12.688 1.00 90.75 124 PHE A N 1
ATOM 988 C CA . PHE A 1 124 ? -9.034 1.270 13.463 1.00 90.75 124 PHE A CA 1
ATOM 989 C C . PHE A 1 124 ? -10.452 1.709 13.102 1.00 90.75 124 PHE A C 1
ATOM 991 O O . PHE A 1 124 ? -11.402 1.011 13.432 1.00 90.75 124 PHE A O 1
ATOM 998 N N . GLN A 1 125 ? -10.588 2.828 12.388 1.00 90.75 125 GLN A N 1
ATOM 999 C CA . GLN A 1 125 ? -11.845 3.299 11.798 1.00 90.75 125 GLN A CA 1
ATOM 1000 C C . GLN A 1 125 ? -12.064 2.773 10.372 1.00 90.75 125 GLN A C 1
ATOM 1002 O O . GLN A 1 125 ? -12.997 3.195 9.691 1.00 90.75 125 GLN A O 1
ATOM 1007 N N . LYS A 1 126 ? -11.178 1.902 9.874 1.00 92.69 126 LYS A N 1
ATOM 1008 C CA . LYS A 1 126 ? -11.267 1.324 8.530 1.00 92.69 126 LYS A CA 1
ATOM 1009 C C . LYS A 1 126 ? -11.842 -0.082 8.600 1.00 92.69 126 LYS A C 1
ATOM 1011 O O . LYS A 1 126 ? -11.409 -0.899 9.407 1.00 92.69 126 LYS A O 1
ATOM 1016 N N . ASP A 1 127 ? -12.766 -0.378 7.695 1.00 93.12 127 ASP A N 1
ATOM 1017 C CA . ASP A 1 127 ? -13.324 -1.718 7.529 1.00 93.12 127 ASP A CA 1
ATOM 1018 C C . ASP A 1 127 ? -12.284 -2.673 6.935 1.00 93.12 127 ASP A C 1
ATOM 1020 O O . ASP A 1 127 ? -12.255 -3.850 7.303 1.00 93.12 127 ASP A O 1
ATOM 1024 N N . PHE A 1 128 ? -11.428 -2.154 6.042 1.00 94.56 128 PHE A N 1
ATOM 1025 C CA . PHE A 1 128 ? -10.426 -2.928 5.311 1.00 94.56 128 PHE A CA 1
ATOM 1026 C C . PHE A 1 128 ? -9.051 -2.256 5.312 1.00 94.56 128 PHE A C 1
ATOM 1028 O O . PHE A 1 128 ? -8.904 -1.100 4.907 1.00 94.56 128 PHE A O 1
ATOM 1035 N N . LEU A 1 129 ? -8.018 -3.010 5.675 1.00 95.88 129 LEU A N 1
ATOM 1036 C CA . LEU A 1 129 ? -6.628 -2.659 5.396 1.00 95.88 129 LEU A CA 1
ATOM 1037 C C . LEU A 1 129 ? -6.113 -3.551 4.277 1.00 95.88 129 LEU A C 1
ATOM 1039 O O . LEU A 1 129 ? -6.141 -4.772 4.402 1.00 95.88 129 LEU A O 1
ATOM 1043 N N . VAL A 1 130 ? -5.639 -2.941 3.198 1.00 96.75 130 VAL A N 1
ATOM 1044 C CA . VAL A 1 130 ? -5.151 -3.646 2.015 1.00 96.75 130 VAL A CA 1
ATOM 1045 C C . VAL A 1 130 ? -3.642 -3.468 1.943 1.00 96.75 130 VAL A C 1
ATOM 1047 O O . VAL A 1 130 ? -3.147 -2.350 1.793 1.00 96.75 130 VAL A O 1
ATOM 1050 N N . ILE A 1 131 ? -2.916 -4.574 2.070 1.00 96.88 131 ILE A N 1
ATOM 1051 C CA . ILE A 1 131 ? -1.458 -4.604 2.134 1.00 96.88 131 ILE A CA 1
ATOM 1052 C C . ILE A 1 131 ? -0.948 -5.436 0.954 1.00 96.88 131 ILE A C 1
ATOM 1054 O O . ILE A 1 131 ? -1.098 -6.661 0.962 1.00 96.88 131 ILE A O 1
ATOM 1058 N N . PRO A 1 132 ? -0.362 -4.804 -0.074 1.00 97.00 132 PRO A N 1
ATOM 1059 C CA . PRO A 1 132 ? 0.309 -5.537 -1.133 1.00 97.00 132 PRO A CA 1
ATOM 1060 C C . PRO A 1 132 ? 1.608 -6.140 -0.592 1.00 97.00 132 PRO A C 1
ATOM 1062 O O . PRO A 1 132 ? 2.347 -5.493 0.152 1.00 97.00 132 PRO A O 1
ATOM 1065 N N . VAL A 1 133 ? 1.872 -7.388 -0.967 1.00 95.81 133 VAL A N 1
ATOM 1066 C CA . VAL A 1 133 ? 3.034 -8.160 -0.526 1.00 95.81 133 VAL A CA 1
ATOM 1067 C C . VAL A 1 133 ? 3.809 -8.603 -1.757 1.00 95.81 133 VAL A C 1
ATOM 1069 O O . VAL A 1 133 ? 3.276 -9.314 -2.608 1.00 95.81 133 VAL A O 1
ATOM 1072 N N . ASN A 1 134 ? 5.066 -8.177 -1.842 1.00 94.19 134 ASN A N 1
ATOM 1073 C CA . ASN A 1 134 ? 6.024 -8.668 -2.823 1.00 94.19 134 ASN A CA 1
ATOM 1074 C C . ASN A 1 134 ? 7.044 -9.535 -2.094 1.00 94.19 134 ASN A C 1
ATOM 1076 O O . ASN A 1 134 ? 7.868 -9.011 -1.343 1.00 94.19 134 ASN A O 1
ATOM 1080 N N . ASP A 1 135 ? 6.963 -10.845 -2.294 1.00 90.88 135 ASP A N 1
ATOM 1081 C CA . ASP A 1 135 ? 7.891 -11.798 -1.699 1.00 90.88 135 ASP A CA 1
ATOM 1082 C C . ASP A 1 135 ? 8.365 -12.791 -2.761 1.00 90.88 135 ASP A C 1
ATOM 1084 O O . ASP A 1 135 ? 7.563 -13.297 -3.540 1.00 90.88 135 ASP A O 1
ATOM 1088 N N . HIS A 1 136 ? 9.675 -13.027 -2.849 1.00 90.50 136 HIS A N 1
ATOM 1089 C CA . HIS A 1 136 ? 10.288 -13.926 -3.839 1.00 90.50 136 HIS A CA 1
ATOM 1090 C C . HIS A 1 136 ? 9.776 -13.767 -5.293 1.00 90.50 136 HIS A C 1
ATOM 1092 O O . HIS A 1 136 ? 9.542 -14.753 -5.991 1.00 90.50 136 HIS A O 1
ATOM 1098 N N . LEU A 1 137 ? 9.633 -12.522 -5.774 1.00 89.00 137 LEU A N 1
ATOM 1099 C CA . LEU A 1 137 ? 9.093 -12.184 -7.108 1.00 89.00 137 LEU A CA 1
ATOM 1100 C C . LEU A 1 137 ? 7.622 -12.592 -7.317 1.00 89.00 137 LEU A C 1
ATOM 1102 O O . LEU A 1 137 ? 7.148 -12.679 -8.452 1.00 89.00 137 LEU A O 1
ATOM 1106 N N . HIS A 1 138 ? 6.887 -12.812 -6.232 1.00 92.00 138 HIS A N 1
ATOM 1107 C CA . HIS A 1 138 ? 5.472 -13.131 -6.239 1.00 92.00 138 HIS A CA 1
ATOM 1108 C C . HIS A 1 138 ? 4.669 -12.018 -5.563 1.00 92.00 138 HIS A C 1
ATOM 1110 O O . HIS A 1 138 ? 4.844 -11.714 -4.383 1.00 92.00 138 HIS A O 1
ATOM 1116 N N . TRP A 1 139 ? 3.757 -11.421 -6.330 1.00 94.69 139 TRP A N 1
ATOM 1117 C CA . TRP A 1 139 ? 2.803 -10.449 -5.810 1.00 94.69 139 TRP A CA 1
ATOM 1118 C C . TRP A 1 139 ? 1.593 -11.160 -5.219 1.00 94.69 139 TRP A C 1
ATOM 1120 O O . TRP A 1 139 ? 0.892 -11.895 -5.912 1.00 94.69 139 TRP A O 1
ATOM 1130 N N . SER A 1 140 ? 1.317 -10.875 -3.954 1.00 95.69 140 SER A N 1
ATOM 1131 C CA . SER A 1 140 ? 0.113 -11.292 -3.245 1.00 95.69 140 SER A CA 1
ATOM 1132 C C . SER A 1 140 ? -0.513 -10.102 -2.512 1.00 95.69 140 SER A C 1
ATOM 1134 O O . SER A 1 140 ? 0.037 -8.996 -2.490 1.00 95.69 140 SER A O 1
ATOM 1136 N N . LEU A 1 141 ? -1.710 -10.301 -1.963 1.00 96.69 141 LEU A N 1
ATOM 1137 C CA . LEU A 1 141 ? -2.477 -9.252 -1.299 1.00 96.69 141 LEU A CA 1
ATOM 1138 C C . LEU A 1 141 ? -3.006 -9.762 0.038 1.00 96.69 141 LEU A C 1
ATOM 1140 O O . LEU A 1 141 ? -3.795 -10.705 0.071 1.00 96.69 141 LEU A O 1
ATOM 1144 N N . ALA A 1 142 ? -2.606 -9.117 1.130 1.00 97.06 142 ALA A N 1
ATOM 1145 C CA . ALA A 1 142 ? -3.193 -9.338 2.443 1.00 97.06 142 ALA A CA 1
ATOM 1146 C C . ALA A 1 142 ? -4.308 -8.314 2.685 1.00 97.06 142 ALA A C 1
ATOM 1148 O O . ALA A 1 142 ? -4.119 -7.112 2.482 1.00 97.06 142 ALA A O 1
ATOM 1149 N N . VAL A 1 143 ? -5.473 -8.789 3.130 1.00 96.50 143 VAL A N 1
ATOM 1150 C CA . VAL A 1 143 ? -6.615 -7.936 3.475 1.00 96.50 143 VAL A CA 1
ATOM 1151 C C . VAL A 1 143 ? -7.026 -8.222 4.911 1.00 96.50 143 VAL A C 1
ATOM 1153 O O . VAL A 1 143 ? -7.422 -9.339 5.238 1.00 96.50 143 VAL A O 1
ATOM 1156 N N . ILE A 1 144 ? -6.917 -7.211 5.770 1.00 95.00 144 ILE A N 1
ATOM 1157 C CA . ILE A 1 144 ? -7.368 -7.280 7.162 1.00 95.00 144 ILE A CA 1
ATOM 1158 C C . ILE A 1 144 ? -8.749 -6.641 7.236 1.00 95.00 144 ILE A C 1
ATOM 1160 O O . ILE A 1 144 ? -8.922 -5.501 6.807 1.00 95.00 144 ILE A O 1
ATOM 1164 N N . CYS A 1 145 ? -9.716 -7.369 7.789 1.00 93.94 145 CYS A N 1
ATOM 1165 C CA . CYS A 1 145 ? -11.113 -6.952 7.857 1.00 93.94 145 CYS A CA 1
ATOM 1166 C C . CYS A 1 145 ? -11.551 -6.694 9.304 1.00 93.94 145 CYS A C 1
ATOM 1168 O O . CYS A 1 145 ? -11.047 -7.327 10.231 1.00 93.94 145 CYS A O 1
ATOM 1170 N N . HIS A 1 146 ? -12.569 -5.848 9.477 1.00 86.50 146 HIS A N 1
ATOM 1171 C CA . HIS A 1 146 ? -13.309 -5.678 10.736 1.00 86.50 146 HIS A CA 1
ATOM 1172 C C . HIS A 1 146 ? -12.472 -5.192 11.936 1.00 86.50 146 HIS A C 1
ATOM 1174 O O . HIS A 1 146 ? -12.748 -5.573 13.077 1.00 86.50 146 HIS A O 1
ATOM 1180 N N . LEU A 1 147 ? -11.491 -4.310 11.714 1.00 88.38 147 LEU A N 1
ATOM 1181 C CA . LEU A 1 147 ? -10.711 -3.714 12.807 1.00 88.38 147 LEU A CA 1
ATOM 1182 C C . LEU A 1 147 ? -11.558 -3.001 13.880 1.00 88.38 147 LEU A C 1
ATOM 1184 O O . LEU A 1 147 ? -11.226 -3.168 15.054 1.00 88.38 147 LEU A O 1
ATOM 1188 N N . PRO A 1 148 ? -12.648 -2.271 13.555 1.00 87.00 148 PRO A N 1
ATOM 1189 C CA . PRO A 1 148 ? -13.466 -1.625 14.581 1.00 87.00 148 PRO A CA 1
ATOM 1190 C C . PRO A 1 148 ? -14.000 -2.614 15.628 1.00 87.00 148 PRO A C 1
ATOM 1192 O O . PRO A 1 148 ? -13.902 -2.365 16.827 1.00 87.00 148 PRO A O 1
ATOM 1195 N N . LYS A 1 149 ? -14.462 -3.790 15.182 1.00 86.69 149 LYS A N 1
ATOM 1196 C CA . LYS A 1 149 ? -14.966 -4.852 16.070 1.00 86.69 149 LYS A CA 1
ATOM 1197 C C . LYS A 1 149 ? -13.870 -5.409 16.973 1.00 86.69 149 LYS A C 1
ATOM 1199 O O . LYS A 1 149 ? -14.118 -5.745 18.124 1.00 86.69 149 LYS A O 1
ATOM 1204 N N . LEU A 1 150 ? -12.642 -5.503 16.462 1.00 85.06 150 LEU A N 1
ATOM 1205 C CA . LEU A 1 150 ? -11.504 -5.954 17.255 1.00 85.06 150 LEU A CA 1
ATOM 1206 C C . LEU A 1 150 ? -11.219 -4.984 18.415 1.00 85.06 150 LEU A C 1
ATOM 1208 O O . LEU A 1 150 ? -10.927 -5.422 19.526 1.00 85.06 150 LEU A O 1
ATOM 1212 N N . VAL A 1 151 ? -11.348 -3.675 18.179 1.00 85.50 151 VAL A N 1
ATOM 1213 C CA . VAL A 1 151 ? -11.171 -2.651 19.221 1.00 85.50 151 VAL A CA 1
ATOM 1214 C C . VAL A 1 151 ? -12.242 -2.753 20.304 1.00 85.50 151 VAL A C 1
ATOM 1216 O O . VAL A 1 151 ? -11.913 -2.611 21.479 1.00 85.50 151 VAL A O 1
ATOM 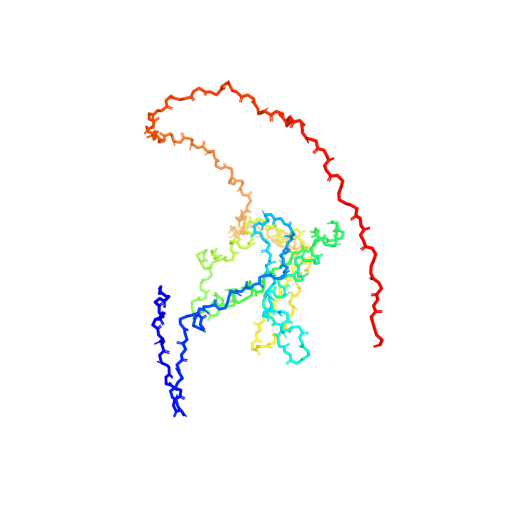1219 N N . GLU A 1 152 ? -13.497 -3.011 19.935 1.00 86.31 152 GLU A N 1
ATOM 1220 C CA . GLU A 1 152 ? -14.586 -3.245 20.896 1.00 86.31 152 GLU A CA 1
ATOM 1221 C C . GLU A 1 152 ? -14.265 -4.434 21.809 1.00 86.31 152 GLU A C 1
ATOM 1223 O O . GLU A 1 152 ? -14.252 -4.283 23.027 1.00 86.31 152 GLU A O 1
ATOM 1228 N N . VAL A 1 153 ? -13.845 -5.566 21.233 1.00 86.25 153 VAL A N 1
ATOM 1229 C CA . VAL A 1 153 ? -13.451 -6.760 22.003 1.00 86.25 153 VAL A CA 1
ATOM 1230 C C . VAL A 1 153 ? -12.320 -6.461 22.994 1.00 86.25 153 VAL A C 1
ATOM 1232 O O . VAL A 1 153 ? -12.339 -6.953 24.123 1.00 86.25 153 VAL A O 1
ATOM 1235 N N . PHE A 1 154 ? -11.325 -5.661 22.603 1.00 85.69 154 PHE A N 1
ATOM 1236 C CA . PHE A 1 154 ? -10.237 -5.286 23.510 1.00 85.69 154 PHE A CA 1
ATOM 1237 C C . PHE A 1 154 ? -10.686 -4.344 24.629 1.00 85.69 154 PHE A C 1
ATOM 1239 O O . PHE A 1 154 ? -10.197 -4.468 25.752 1.00 85.69 154 PHE A O 1
ATOM 1246 N N . LYS A 1 155 ? -11.618 -3.426 24.349 1.00 85.88 155 LYS A N 1
ATOM 1247 C CA . LYS A 1 155 ? -12.203 -2.546 25.370 1.00 85.88 155 LYS A CA 1
ATOM 1248 C C . LYS A 1 155 ? -13.018 -3.341 26.386 1.00 85.88 155 LYS A C 1
ATOM 1250 O O . LYS A 1 155 ? -12.842 -3.133 27.583 1.00 85.88 155 LYS A O 1
ATOM 1255 N N . ASP A 1 156 ? -13.833 -4.280 25.918 1.00 85.19 156 ASP A N 1
ATOM 1256 C CA . ASP A 1 156 ? -14.675 -5.114 26.778 1.00 85.19 156 ASP A CA 1
ATOM 1257 C C . ASP A 1 156 ? -13.830 -6.017 27.684 1.00 85.19 156 ASP A C 1
ATOM 1259 O O . ASP A 1 156 ? -14.093 -6.121 28.881 1.00 85.19 156 ASP A O 1
ATOM 1263 N N . LYS A 1 157 ? -12.753 -6.611 27.149 1.00 80.06 157 LYS A N 1
ATOM 1264 C CA . LYS A 1 157 ? -11.793 -7.388 27.951 1.00 80.06 157 LYS A CA 1
ATOM 1265 C C . LYS A 1 157 ? -11.082 -6.535 28.998 1.00 80.06 157 LYS A C 1
ATOM 1267 O O . LYS A 1 157 ? -10.998 -6.940 30.152 1.00 80.06 157 LYS A O 1
ATOM 1272 N N . ALA A 1 158 ? -10.623 -5.340 28.626 1.00 79.44 158 ALA A N 1
ATOM 1273 C CA . ALA A 1 158 ? -9.981 -4.423 29.567 1.00 79.44 158 ALA A CA 1
ATOM 1274 C C . ALA A 1 158 ? -10.936 -3.967 30.688 1.00 79.44 158 ALA A C 1
ATOM 1276 O O . ALA A 1 158 ? -10.500 -3.762 31.820 1.00 79.44 158 ALA A O 1
ATOM 1277 N N . ALA A 1 159 ? -12.231 -3.834 30.386 1.00 77.62 159 ALA A N 1
ATOM 1278 C CA . ALA A 1 159 ? -13.263 -3.525 31.372 1.00 77.62 159 ALA A CA 1
ATOM 1279 C C . ALA A 1 159 ? -13.587 -4.721 32.288 1.00 77.62 159 ALA A C 1
ATOM 1281 O O . ALA A 1 159 ? -13.839 -4.526 33.476 1.00 77.62 159 ALA A O 1
ATOM 1282 N N . ALA A 1 160 ? -13.552 -5.949 31.760 1.00 75.56 160 ALA A N 1
ATOM 1283 C CA . ALA A 1 160 ? -13.824 -7.173 32.514 1.00 75.56 160 ALA A CA 1
ATOM 1284 C C . ALA A 1 160 ? -12.671 -7.594 33.448 1.00 75.56 160 ALA A C 1
ATOM 1286 O O . ALA A 1 160 ? -12.920 -8.184 34.496 1.00 75.56 160 ALA A O 1
ATOM 1287 N N . GLU A 1 161 ? -11.420 -7.286 33.096 1.00 71.56 161 GLU A N 1
ATOM 1288 C CA . GLU A 1 161 ? -10.224 -7.738 33.828 1.00 71.56 161 GLU A CA 1
ATOM 1289 C C . GLU A 1 161 ? -9.760 -6.798 34.959 1.00 71.56 161 GLU A C 1
ATOM 1291 O O . GLU A 1 161 ? -8.710 -7.041 35.546 1.00 71.56 161 GLU A O 1
ATOM 1296 N N . GLY A 1 162 ? -10.518 -5.750 35.311 1.00 54.84 162 GLY A N 1
ATOM 1297 C CA . GLY A 1 162 ? -10.294 -4.981 36.546 1.00 54.84 162 GLY A CA 1
ATOM 1298 C C . GLY A 1 162 ? -8.849 -4.494 36.754 1.00 54.84 162 GLY A C 1
ATOM 1299 O O . GLY A 1 162 ? -8.192 -4.897 37.703 1.00 54.84 162 GLY A O 1
ATOM 1300 N N . SER A 1 163 ? -8.357 -3.632 35.857 1.00 56.16 163 SER A N 1
ATOM 1301 C CA . SER A 1 163 ? -7.112 -2.844 35.966 1.00 56.16 163 SER A CA 1
ATOM 1302 C C . SER A 1 163 ? -5.860 -3.547 36.535 1.00 56.16 163 SER A C 1
ATOM 1304 O O . SER A 1 163 ? -5.551 -3.424 37.719 1.00 56.16 163 SER A O 1
ATOM 1306 N N . HIS A 1 164 ? -5.029 -4.116 35.653 1.00 43.25 164 HIS A N 1
ATOM 1307 C CA . HIS A 1 164 ? -3.563 -4.036 35.816 1.00 43.25 164 HIS A CA 1
ATOM 1308 C C . HIS A 1 164 ? -2.737 -4.057 34.514 1.00 43.25 164 HIS A C 1
ATOM 1310 O O . HIS A 1 164 ? -1.508 -4.069 34.570 1.00 43.25 164 HIS A O 1
ATOM 1316 N N . ILE A 1 165 ? -3.374 -3.956 33.342 1.00 45.47 165 ILE A N 1
ATOM 1317 C CA . ILE A 1 165 ? -2.699 -3.593 32.086 1.00 45.47 165 ILE A CA 1
ATOM 1318 C C . ILE A 1 165 ? -2.964 -2.114 31.816 1.00 45.47 165 ILE A C 1
ATOM 1320 O O . ILE A 1 165 ? -3.899 -1.723 31.118 1.00 45.47 165 ILE A O 1
ATOM 1324 N N . ALA A 1 166 ? -2.138 -1.262 32.420 1.00 38.78 166 ALA A N 1
ATOM 1325 C CA . ALA A 1 166 ? -1.961 0.076 31.895 1.00 38.78 166 ALA A CA 1
ATOM 1326 C C . ALA A 1 166 ? -1.400 -0.050 30.466 1.00 38.78 166 ALA A C 1
ATOM 1328 O O . ALA A 1 166 ? -0.385 -0.706 30.239 1.00 38.78 166 ALA A O 1
ATOM 1329 N N . SER A 1 167 ? -2.074 0.616 29.530 1.00 38.78 167 SER A N 1
ATOM 1330 C CA . SER A 1 167 ? -1.749 0.796 28.110 1.00 38.78 167 SER A CA 1
ATOM 1331 C C . SER A 1 167 ? -2.184 -0.308 27.124 1.00 38.78 167 SER A C 1
ATOM 1333 O O . SER A 1 167 ? -1.402 -1.096 26.606 1.00 38.78 167 SER A O 1
ATOM 1335 N N . LEU A 1 168 ? -3.439 -0.215 26.673 1.00 39.19 168 LEU A N 1
ATOM 1336 C CA . LEU A 1 168 ? -3.637 -0.129 25.217 1.00 39.19 168 LEU A CA 1
ATOM 1337 C C . LEU A 1 168 ? -2.745 1.020 24.703 1.00 39.19 168 LEU A C 1
ATOM 1339 O O . LEU A 1 168 ? -2.649 2.031 25.409 1.00 39.19 168 LEU A O 1
ATOM 1343 N N . PRO A 1 169 ? -2.103 0.953 23.522 1.00 38.25 169 PRO A N 1
ATOM 1344 C CA . PRO A 1 169 ? -1.438 2.122 22.969 1.00 38.25 169 PRO A CA 1
ATOM 1345 C C . PRO A 1 169 ? -2.507 3.152 22.574 1.00 38.25 169 PRO A C 1
ATOM 1347 O O . PRO A 1 169 ? -2.895 3.282 21.421 1.00 38.25 169 PRO A O 1
ATOM 1350 N N . THR A 1 170 ? -2.940 3.945 23.552 1.00 33.22 170 THR A N 1
ATOM 1351 C CA . THR A 1 170 ? -3.622 5.236 23.401 1.00 33.22 170 THR A CA 1
ATOM 1352 C C . THR A 1 170 ? -2.605 6.327 23.008 1.00 33.22 170 THR A C 1
ATOM 1354 O O . THR A 1 170 ? -2.789 7.512 23.261 1.00 33.22 170 THR A O 1
ATOM 1357 N N . ALA A 1 171 ? -1.501 5.946 22.362 1.00 34.34 171 ALA A N 1
ATOM 1358 C CA . ALA A 1 171 ? -0.609 6.834 21.631 1.00 34.34 171 ALA A CA 1
ATOM 1359 C C . ALA A 1 171 ? -0.750 6.421 20.158 1.00 34.34 171 ALA A C 1
ATOM 1361 O O . ALA A 1 171 ? -0.239 5.387 19.755 1.00 34.34 171 ALA A O 1
ATOM 1362 N N . THR A 1 172 ? -1.532 7.107 19.330 1.00 35.44 172 THR A N 1
ATOM 1363 C CA . THR A 1 172 ? -1.317 8.502 18.941 1.00 35.44 172 THR A CA 1
ATOM 1364 C C . THR A 1 172 ? -2.651 9.151 18.560 1.00 35.44 172 THR A C 1
ATOM 1366 O O . THR A 1 172 ? -3.081 9.050 17.420 1.00 35.44 172 THR A O 1
ATOM 1369 N N . MET A 1 173 ? -3.305 9.844 19.493 1.00 33.50 173 MET A N 1
ATOM 1370 C CA . MET A 1 173 ? -4.328 10.855 19.173 1.00 33.50 173 MET A CA 1
ATOM 1371 C C . MET A 1 173 ? -4.396 11.953 20.246 1.00 33.50 173 MET A C 1
ATOM 1373 O O . MET A 1 173 ? -5.454 12.476 20.577 1.00 33.50 173 MET A O 1
ATOM 1377 N N . THR A 1 174 ? -3.236 12.376 20.750 1.00 27.92 174 THR A N 1
ATOM 1378 C CA . THR A 1 174 ? -3.109 13.737 21.279 1.00 27.92 174 THR A CA 1
ATOM 1379 C C . THR A 1 174 ? -2.724 14.625 20.106 1.00 27.92 174 THR A C 1
ATOM 1381 O O . THR A 1 174 ? -1.708 14.388 19.453 1.00 27.92 174 THR A O 1
ATOM 1384 N N . ARG A 1 175 ? -3.565 15.625 19.815 1.00 40.34 175 ARG A N 1
ATOM 1385 C CA . ARG A 1 175 ? -3.238 16.771 18.960 1.00 40.34 175 ARG A CA 1
ATOM 1386 C C . ARG A 1 175 ? -1.794 17.210 19.220 1.00 40.34 175 ARG A C 1
ATOM 1388 O O . ARG A 1 175 ? -1.525 17.812 20.252 1.00 40.34 175 ARG A O 1
ATOM 1395 N N . ILE A 1 176 ? -0.899 16.994 18.261 1.00 30.77 176 ILE A N 1
ATOM 1396 C CA . ILE A 1 176 ? 0.299 17.828 18.132 1.00 30.77 176 ILE A CA 1
ATOM 1397 C C . ILE A 1 176 ? -0.135 19.027 17.288 1.00 30.77 176 ILE A C 1
ATOM 1399 O O . ILE A 1 176 ? 0.124 19.114 16.091 1.00 30.77 176 ILE A O 1
ATOM 1403 N N . ALA A 1 177 ? -0.920 19.899 17.914 1.00 31.53 177 ALA A N 1
ATOM 1404 C CA . ALA A 1 177 ? -0.871 21.309 17.593 1.00 31.53 177 ALA A CA 1
ATOM 1405 C C . ALA A 1 177 ? 0.200 21.875 18.526 1.00 31.53 177 ALA A C 1
ATOM 1407 O O . ALA A 1 177 ? -0.087 22.178 19.680 1.00 31.53 177 ALA A O 1
ATOM 1408 N N . GLU A 1 178 ? 1.445 21.929 18.061 1.00 29.56 178 GLU A N 1
ATOM 1409 C CA . GLU A 1 178 ? 2.417 22.829 18.675 1.00 29.56 178 GLU A CA 1
ATOM 1410 C C . GLU A 1 178 ? 2.093 24.259 18.213 1.00 29.56 178 GLU A C 1
ATOM 1412 O O . GLU A 1 178 ? 1.770 24.460 17.032 1.00 29.56 178 GLU A O 1
ATOM 1417 N N . PRO A 1 179 ? 2.148 25.261 19.108 1.00 30.56 179 PRO A N 1
ATOM 1418 C CA . PRO A 1 179 ? 2.134 26.650 18.693 1.00 30.56 179 PRO A CA 1
ATOM 1419 C C . PRO A 1 179 ? 3.412 26.917 17.895 1.00 30.56 179 PRO A C 1
ATOM 1421 O O . PRO A 1 179 ? 4.509 26.567 18.324 1.00 30.56 179 PRO A O 1
ATOM 1424 N N . LYS A 1 180 ? 3.274 27.549 16.728 1.00 29.67 180 LYS A N 1
ATOM 1425 C CA . LYS A 1 180 ? 4.419 28.147 16.043 1.00 29.67 180 LYS A CA 1
ATOM 1426 C C . LYS A 1 180 ? 4.934 29.292 16.914 1.00 29.67 180 LYS A C 1
ATOM 1428 O O . LYS A 1 180 ? 4.333 30.362 16.912 1.00 29.67 180 LYS A O 1
ATOM 1433 N N . GLU A 1 181 ? 6.031 29.072 17.633 1.00 31.55 181 GLU A N 1
ATOM 1434 C CA . GLU A 1 181 ? 6.906 30.175 18.011 1.00 31.55 181 GLU A CA 1
ATOM 1435 C C . GLU A 1 181 ? 7.586 30.694 16.744 1.00 31.55 181 GLU A C 1
ATOM 1437 O O . GLU A 1 181 ? 8.362 30.016 16.069 1.00 31.55 181 GLU A O 1
ATOM 1442 N N . GLU A 1 182 ? 7.204 31.912 16.395 1.00 34.38 182 GLU A N 1
ATOM 1443 C CA . GLU A 1 182 ? 7.845 32.758 15.411 1.00 34.38 182 GLU A CA 1
ATOM 1444 C C . GLU A 1 182 ? 9.167 33.249 16.013 1.00 34.38 182 GLU A C 1
ATOM 1446 O O . GLU A 1 182 ? 9.184 34.232 16.751 1.00 34.38 182 GLU A O 1
ATOM 1451 N N . ASN A 1 183 ? 10.280 32.568 15.724 1.00 30.02 183 ASN A N 1
ATOM 1452 C CA . ASN A 1 183 ? 11.591 33.155 15.974 1.00 30.02 183 ASN A CA 1
ATOM 1453 C C . ASN A 1 183 ? 12.074 33.873 14.712 1.00 30.02 183 ASN A C 1
ATOM 1455 O O . ASN A 1 183 ? 12.340 33.268 13.671 1.00 30.02 183 ASN A O 1
ATOM 1459 N N . LYS A 1 184 ? 12.109 35.199 14.827 1.00 33.12 184 LYS A N 1
ATOM 1460 C CA . LYS A 1 184 ? 12.580 36.152 13.829 1.00 33.12 184 LYS A CA 1
ATOM 1461 C C . LYS A 1 184 ? 14.104 36.110 13.800 1.00 33.12 184 LYS A C 1
ATOM 1463 O O . LYS A 1 184 ? 14.748 36.786 14.595 1.00 33.12 184 LYS A O 1
ATOM 1468 N N . GLU A 1 185 ? 14.684 35.381 12.854 1.00 30.08 185 GLU A N 1
ATOM 1469 C CA . GLU A 1 185 ? 16.045 35.690 12.419 1.00 30.08 185 GLU A CA 1
ATOM 1470 C C . GLU A 1 185 ? 15.991 36.808 11.380 1.00 30.08 185 GLU A C 1
ATOM 1472 O O . GLU A 1 185 ? 15.474 36.666 10.271 1.00 30.08 185 GLU A O 1
ATOM 1477 N N . ALA A 1 186 ? 16.504 37.962 11.797 1.00 28.41 186 ALA A N 1
ATOM 1478 C CA . ALA A 1 186 ? 16.766 39.099 10.945 1.00 28.41 186 ALA A CA 1
ATOM 1479 C C . ALA A 1 186 ? 17.819 38.715 9.896 1.00 28.41 186 ALA A C 1
ATOM 1481 O O . ALA A 1 186 ? 19.003 38.606 10.204 1.00 28.41 186 ALA A O 1
ATOM 1482 N N . VAL A 1 187 ? 17.394 38.570 8.643 1.00 29.45 187 VAL A N 1
ATOM 1483 C CA . VAL A 1 187 ? 18.293 38.719 7.499 1.00 29.45 187 VAL A CA 1
ATOM 1484 C C . VAL A 1 187 ? 18.151 40.151 7.012 1.00 29.45 187 VAL A C 1
ATOM 1486 O O . VAL A 1 187 ? 17.141 40.561 6.444 1.00 29.45 187 VAL A O 1
ATOM 1489 N N . GLN A 1 188 ? 19.183 40.927 7.313 1.00 30.11 188 GLN A N 1
ATOM 1490 C CA . GLN A 1 188 ? 19.381 42.283 6.842 1.00 30.11 188 GLN A CA 1
ATOM 1491 C C . GLN A 1 188 ? 19.611 42.236 5.325 1.00 30.11 188 GLN A C 1
ATOM 1493 O O . GLN A 1 188 ? 20.631 41.724 4.868 1.00 30.11 188 GLN A O 1
ATOM 1498 N N . VAL A 1 189 ? 18.679 42.774 4.539 1.00 30.16 189 VAL A N 1
ATOM 1499 C CA . VAL A 1 189 ? 18.937 43.117 3.136 1.00 30.16 189 VAL A CA 1
ATOM 1500 C C . VAL A 1 189 ? 18.478 44.549 2.914 1.00 30.16 189 VAL A C 1
ATOM 1502 O O . VAL A 1 189 ? 17.290 44.860 2.911 1.00 30.16 189 VAL A O 1
ATOM 1505 N N . ASN A 1 190 ? 19.464 45.429 2.776 1.00 29.19 190 ASN A N 1
ATOM 1506 C CA . ASN A 1 190 ? 19.289 46.790 2.295 1.00 29.19 190 ASN A CA 1
ATOM 1507 C C . ASN A 1 190 ? 18.813 46.752 0.838 1.00 29.19 190 ASN A C 1
ATOM 1509 O O . ASN A 1 190 ? 19.429 46.080 0.013 1.00 29.19 190 ASN A O 1
ATOM 1513 N N . GLY A 1 191 ? 17.771 47.513 0.508 1.00 29.45 191 GLY A N 1
ATOM 1514 C CA . GLY A 1 191 ? 17.354 47.705 -0.879 1.00 29.45 191 GLY A CA 1
ATOM 1515 C C . GLY A 1 191 ? 15.944 48.259 -0.991 1.00 29.45 191 GLY A C 1
ATOM 1516 O O . GLY A 1 191 ? 14.993 47.512 -1.181 1.00 29.45 191 GLY A O 1
ATOM 1517 N N . VAL A 1 192 ? 15.815 49.577 -0.867 1.00 31.95 192 VAL A N 1
ATOM 1518 C CA . VAL A 1 192 ? 14.613 50.314 -1.265 1.00 31.95 192 VAL A CA 1
ATOM 1519 C C . VAL A 1 192 ? 14.469 50.206 -2.783 1.00 31.95 192 VAL A C 1
ATOM 1521 O O . VAL A 1 192 ? 15.356 50.672 -3.489 1.00 31.95 192 VAL A O 1
ATOM 1524 N N . VAL A 1 193 ? 13.357 49.658 -3.274 1.00 29.94 193 VAL A N 1
ATOM 1525 C CA . VAL A 1 193 ? 12.772 50.040 -4.569 1.00 29.94 193 VAL A CA 1
ATOM 1526 C C . VAL A 1 193 ? 11.250 49.907 -4.508 1.00 29.94 193 VAL A C 1
ATOM 1528 O O . VAL A 1 193 ? 10.698 48.878 -4.127 1.00 29.94 193 VAL A O 1
ATOM 1531 N N . ASP A 1 194 ? 10.626 51.029 -4.835 1.00 28.20 194 ASP A N 1
ATOM 1532 C CA . ASP A 1 194 ? 9.206 51.353 -4.873 1.00 28.20 194 ASP A CA 1
ATOM 1533 C C . ASP A 1 194 ? 8.440 50.502 -5.908 1.00 28.20 194 ASP A C 1
ATOM 1535 O O . ASP A 1 194 ? 8.935 50.258 -7.008 1.00 28.20 194 ASP A O 1
ATOM 1539 N N . LEU A 1 195 ? 7.233 50.046 -5.557 1.00 29.56 195 LEU A N 1
ATOM 1540 C CA . LEU A 1 195 ? 6.321 49.316 -6.443 1.00 29.56 195 LEU A CA 1
ATOM 1541 C C . LEU A 1 195 ? 5.048 50.142 -6.635 1.00 29.56 195 LEU A C 1
ATOM 1543 O O . LEU A 1 195 ? 4.020 49.897 -6.001 1.00 29.56 195 LEU A O 1
ATOM 1547 N N . SER A 1 196 ? 5.113 51.092 -7.561 1.00 30.86 196 SER A N 1
ATOM 1548 C CA . SER A 1 196 ? 3.936 51.716 -8.158 1.00 30.86 196 SER A CA 1
ATOM 1549 C C . SER A 1 196 ? 4.045 51.720 -9.683 1.00 30.86 196 SER A C 1
ATOM 1551 O O . SER A 1 196 ? 4.214 52.757 -10.306 1.00 30.86 196 SER A O 1
ATOM 1553 N N . GLU A 1 197 ? 3.904 50.555 -10.325 1.00 32.03 197 GLU A N 1
ATOM 1554 C CA . GLU A 1 197 ? 3.533 50.546 -11.745 1.00 32.03 197 GLU A CA 1
ATOM 1555 C C . GLU A 1 197 ? 2.773 49.278 -12.158 1.00 32.03 197 GLU A C 1
ATOM 1557 O O . GLU A 1 197 ? 3.177 48.147 -11.884 1.00 32.03 197 GLU A O 1
ATOM 1562 N N . ALA A 1 198 ? 1.615 49.496 -12.783 1.00 39.16 198 ALA A N 1
ATOM 1563 C CA . ALA A 1 198 ? 0.721 48.483 -13.333 1.00 39.16 198 ALA A CA 1
ATOM 1564 C C . ALA A 1 198 ? 1.219 47.990 -14.711 1.00 39.16 198 ALA A C 1
ATOM 1566 O O . ALA A 1 198 ? 1.922 48.723 -15.407 1.00 39.16 198 ALA A O 1
ATOM 1567 N N . PRO A 1 199 ? 0.850 46.771 -15.153 1.00 38.22 199 PRO A N 1
ATOM 1568 C CA . PRO A 1 199 ? 1.377 46.194 -16.390 1.00 38.22 199 PRO A CA 1
ATOM 1569 C C . PRO A 1 199 ? 0.816 46.892 -17.647 1.00 38.22 199 PRO A C 1
ATOM 1571 O O . PRO A 1 199 ? -0.379 47.206 -17.686 1.00 38.22 199 PRO A O 1
ATOM 1574 N N . PRO A 1 200 ? 1.624 47.099 -18.709 1.00 38.03 200 PRO A N 1
ATOM 1575 C CA . PRO A 1 200 ? 1.154 47.759 -19.920 1.00 38.03 200 PRO A CA 1
ATOM 1576 C C . PRO A 1 200 ? 0.271 46.843 -20.782 1.00 38.03 200 PRO A C 1
ATOM 1578 O O . PRO A 1 200 ? 0.561 45.667 -21.006 1.00 38.03 200 PRO A O 1
ATOM 1581 N N . GLN A 1 201 ? -0.810 47.434 -21.293 1.00 37.59 201 GLN A N 1
ATOM 1582 C CA . GLN A 1 201 ? -1.727 46.867 -22.285 1.00 37.59 201 GLN A CA 1
ATOM 1583 C C . GLN A 1 201 ? -1.043 46.735 -23.663 1.00 37.59 201 GLN A C 1
ATOM 1585 O O . GLN A 1 201 ? -0.263 47.616 -24.036 1.00 37.59 201 GLN A O 1
ATOM 1590 N N . PRO A 1 202 ? -1.357 45.702 -24.467 1.00 38.59 202 PRO A N 1
ATOM 1591 C CA . PRO A 1 202 ? -0.790 45.549 -25.803 1.00 38.59 202 PRO A CA 1
ATOM 1592 C C . PRO A 1 202 ? -1.411 46.544 -26.798 1.00 38.59 202 PRO A C 1
ATOM 1594 O O . PRO A 1 202 ? -2.609 46.511 -27.082 1.00 38.59 202 PRO A O 1
ATOM 1597 N N . THR A 1 203 ? -0.576 47.420 -27.357 1.00 37.78 203 THR A N 1
ATOM 1598 C CA . THR A 1 203 ? -0.920 48.326 -28.457 1.00 37.78 203 THR A CA 1
ATOM 1599 C C . THR A 1 203 ? -0.923 47.585 -29.796 1.00 37.78 203 THR A C 1
ATOM 1601 O O . THR A 1 203 ? -0.022 46.811 -30.119 1.00 37.78 203 THR A O 1
ATOM 1604 N N . GLY A 1 204 ? -1.981 47.801 -30.579 1.00 34.06 204 GLY A N 1
ATOM 1605 C CA . GLY A 1 204 ? -2.172 47.197 -31.894 1.00 34.06 204 GLY A CA 1
ATOM 1606 C C . GLY A 1 204 ? -1.298 47.815 -32.992 1.00 34.06 204 GLY A C 1
ATOM 1607 O O . GLY A 1 204 ? -1.065 49.020 -33.024 1.00 34.06 204 GLY A O 1
ATOM 1608 N N . GLY A 1 205 ? -0.889 46.966 -33.939 1.00 34.44 205 GLY A N 1
ATOM 1609 C CA . GLY A 1 205 ? -0.261 47.304 -35.221 1.00 34.44 205 GLY A CA 1
ATOM 1610 C C . GLY A 1 205 ? -0.535 46.188 -36.250 1.00 34.44 205 GLY A C 1
ATOM 1611 O O . GLY A 1 205 ? -0.842 45.067 -35.849 1.00 34.44 205 GLY A O 1
ATOM 1612 N N . PRO A 1 206 ? -0.538 46.474 -37.566 1.00 38.72 206 PRO A N 1
ATOM 1613 C CA . PRO A 1 206 ? -1.570 45.959 -38.466 1.00 38.72 206 PRO A CA 1
ATOM 1614 C C . PRO A 1 206 ? -1.353 44.548 -39.040 1.00 38.72 206 PRO A C 1
ATOM 1616 O O . PRO A 1 206 ? -0.248 44.082 -39.305 1.00 38.72 206 PRO A O 1
ATOM 1619 N N . LEU A 1 207 ? -2.497 43.911 -39.298 1.00 38.09 207 LEU A N 1
ATOM 1620 C CA . LEU A 1 207 ? -2.710 42.576 -39.849 1.00 38.09 207 LEU A CA 1
ATOM 1621 C C . LEU A 1 207 ? -2.265 42.473 -41.324 1.00 38.09 207 LEU A C 1
ATOM 1623 O O . LEU A 1 207 ? -2.984 42.897 -42.230 1.00 38.09 207 LEU A O 1
ATOM 1627 N N . VAL A 1 208 ? -1.123 41.833 -41.593 1.00 40.53 208 VAL A N 1
ATOM 1628 C CA . VAL A 1 208 ? -0.742 41.429 -42.958 1.00 40.53 208 VAL A CA 1
ATOM 1629 C C . VAL A 1 208 ? -1.353 40.061 -43.270 1.00 40.53 208 VAL A C 1
ATOM 1631 O O . VAL A 1 208 ? -0.879 39.017 -42.824 1.00 40.53 208 VAL A O 1
ATOM 1634 N N . ARG A 1 209 ? -2.425 40.066 -44.068 1.00 40.12 209 ARG A N 1
ATOM 1635 C CA . ARG A 1 209 ? -3.038 38.866 -44.658 1.00 40.12 209 ARG A CA 1
ATOM 1636 C C . ARG A 1 209 ? -2.077 38.228 -45.671 1.00 40.12 209 ARG A C 1
ATOM 1638 O O . ARG A 1 209 ? -1.916 38.756 -46.769 1.00 40.12 209 ARG A O 1
ATOM 1645 N N . LYS A 1 210 ? -1.506 37.058 -45.366 1.00 39.88 210 LYS A N 1
ATOM 1646 C CA . LYS A 1 210 ? -0.922 36.172 -46.390 1.00 39.88 210 LYS A CA 1
ATOM 1647 C C . LYS A 1 210 ? -1.956 35.126 -46.810 1.00 39.88 210 LYS A C 1
ATOM 1649 O O . LYS A 1 210 ? -2.449 34.354 -45.994 1.00 39.88 210 LYS A O 1
ATOM 1654 N N . ARG A 1 211 ? -2.320 35.181 -48.095 1.00 36.53 211 ARG A N 1
ATOM 1655 C CA . ARG A 1 211 ? -3.252 34.281 -48.787 1.00 36.53 211 ARG A CA 1
ATOM 1656 C C . ARG A 1 211 ? -2.744 32.838 -48.755 1.00 36.53 211 ARG A C 1
ATOM 1658 O O . ARG A 1 211 ? -1.567 32.589 -48.992 1.00 36.53 211 ARG A O 1
ATOM 1665 N N . ALA A 1 212 ? -3.668 31.908 -48.534 1.00 38.12 212 ALA A N 1
ATOM 1666 C CA . ALA A 1 212 ? -3.461 30.485 -48.748 1.00 38.12 212 ALA A CA 1
ATOM 1667 C C . ALA A 1 212 ? -3.323 30.193 -50.252 1.00 38.12 212 ALA A C 1
ATOM 1669 O O . ALA A 1 212 ? -4.218 30.526 -51.031 1.00 38.12 212 ALA A O 1
ATOM 1670 N N . HIS A 1 213 ? -2.226 29.548 -50.646 1.00 40.56 213 HIS A N 1
ATOM 1671 C CA . HIS A 1 213 ? -2.115 28.882 -51.939 1.00 40.56 213 HIS A CA 1
ATOM 1672 C C . HIS A 1 213 ? -2.395 27.388 -51.755 1.00 40.56 213 HIS A C 1
ATOM 1674 O O . HIS A 1 213 ? -1.749 26.704 -50.967 1.00 40.56 213 HIS A O 1
ATOM 1680 N N . LYS A 1 214 ? -3.412 26.924 -52.484 1.00 43.47 214 LYS A N 1
ATOM 1681 C CA . LYS A 1 214 ? -3.797 25.528 -52.707 1.00 43.47 214 LYS A CA 1
ATOM 1682 C C . LYS A 1 214 ? -2.735 24.872 -53.601 1.00 43.47 214 LYS A C 1
ATOM 1684 O O . LYS A 1 214 ? -2.481 25.396 -54.683 1.00 43.47 214 LYS A O 1
ATOM 1689 N N . SER A 1 215 ? -2.194 23.718 -53.216 1.00 42.62 215 SER A N 1
ATOM 1690 C CA . SER A 1 215 ? -1.505 22.808 -54.143 1.00 42.62 215 SER A CA 1
ATOM 1691 C C . SER A 1 215 ? -1.901 21.357 -53.859 1.00 42.62 215 SER A C 1
ATOM 1693 O O . SER A 1 215 ? -1.764 20.875 -52.737 1.00 42.62 215 SER A O 1
ATOM 1695 N N . SER A 1 216 ? -2.447 20.709 -54.890 1.00 49.25 216 SER A N 1
ATOM 1696 C CA . SER A 1 216 ? -2.803 19.284 -5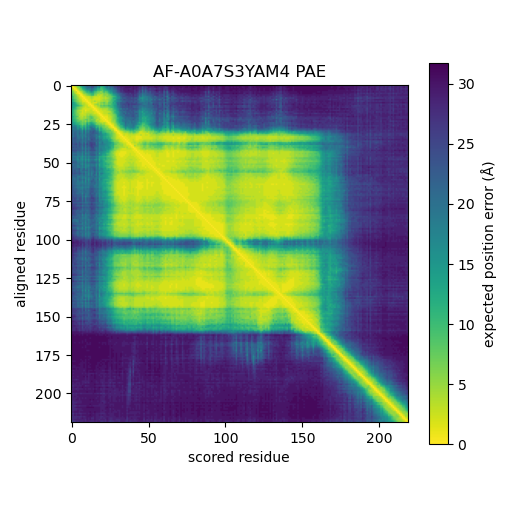4.975 1.00 49.25 216 SER A CA 1
ATOM 1697 C C . SER A 1 216 ? -1.571 18.359 -54.922 1.00 49.25 216 SER A C 1
ATOM 1699 O O . SER A 1 216 ? -0.461 18.841 -55.158 1.00 49.25 216 SER A O 1
ATOM 1701 N N . PRO A 1 217 ? -1.743 17.045 -54.663 1.00 46.38 217 PRO A N 1
ATOM 1702 C CA . PRO A 1 217 ? -0.644 16.077 -54.636 1.00 46.38 217 PRO A CA 1
ATOM 1703 C C . PRO A 1 217 ? -0.326 15.495 -56.037 1.00 46.38 217 PRO A C 1
ATOM 1705 O O . PRO A 1 217 ? -1.194 15.549 -56.912 1.00 46.38 217 PRO A O 1
ATOM 1708 N N . PRO A 1 218 ? 0.889 14.949 -56.265 1.00 61.81 218 PRO A N 1
ATOM 1709 C CA . PRO A 1 218 ? 1.311 14.370 -57.546 1.00 61.81 218 PRO A CA 1
ATOM 1710 C C . PRO A 1 218 ? 1.168 12.816 -57.557 1.00 61.81 218 PRO A C 1
ATOM 1712 O O . PRO A 1 218 ? 0.722 12.268 -56.547 1.00 61.81 218 PRO A O 1
ATOM 1715 N N . PRO A 1 219 ? 1.452 12.140 -58.695 1.00 60.88 219 PRO A N 1
ATOM 1716 C CA . PRO A 1 219 ? 0.724 10.963 -59.193 1.00 60.88 219 PRO A CA 1
ATOM 1717 C C . PRO A 1 219 ? 1.020 9.633 -58.496 1.00 60.88 219 PRO A C 1
ATOM 1719 O O . PRO A 1 219 ? 2.151 9.452 -57.991 1.00 60.88 219 PRO A O 1
#

Foldseek 3Di:
DPPQADWDWDDPVVDIDTHGVVNVPDPPQDFPDWPPPDPDPLIQTDGPVQVVQVDPPHFHDQSVVSRVVSVCLVPDDPVVNQQEDEDRQCLVVLVCVLCVDPDNPPDPVSCVVVCVRCVPPDCLSHQWYWHWYQDPSDIDIDIDGDSVVVVVVVVVVCVVVPDDDDDPPPPDDDDPPDDDPDDDDDDDDDDDDDDDDDDDDDDDDDDDDDDDDDDDDDD

pLDDT: mean 72.44, std 23.74, range [27.92, 97.06]

Solvent-accessible surface area (backbone atoms only — not comparable to full-atom values): 14576 Å² total; per-residue (Å²): 134,85,81,79,74,77,66,47,75,47,77,72,90,84,52,76,46,80,37,50,60,76,75,68,43,77,76,75,80,53,64,75,45,58,43,60,78,70,98,49,93,83,42,38,68,44,27,58,72,57,58,59,26,72,40,90,98,43,75,74,52,62,68,60,53,46,41,51,52,54,47,53,53,70,72,40,57,68,76,58,39,60,33,45,44,80,52,54,50,64,52,48,58,56,52,49,60,61,69,69,44,93,69,76,73,82,45,76,73,70,46,54,72,60,47,64,76,44,68,88,49,74,64,53,75,16,47,31,40,39,40,40,37,78,52,95,95,40,83,49,76,48,74,50,67,51,38,46,61,55,52,50,55,52,51,53,48,56,66,73,62,67,79,83,76,85,71,71,82,82,73,87,79,73,83,84,74,73,80,85,79,84,78,85,77,86,76,89,74,92,76,94,77,88,88,85,80,82,85,84,78,89,80,88,79,84,87,80,86,78,79,87,80,89,79,84,87,84,137

Mean predicted aligned error: 17.5 Å

Sequence (219 aa):
EEEAAPRVTVDLGHGKVRLRPADLAPVPHVGVLTYPPGPVRSAVTVTRSDLVRCRRGVFANDNLIEFHFRYLQNTAPKETAAKFHLFSPFFYTKLSEMLGGSDRTLSDDTWKPIRRWLKNVDIFQKDFLVIPVNDHLHWSLAVICHLPKLVEVFKDKAAAEGSHIASLPTATMTRIAEPKEENKEAVQVNGVVDLSEAPPQPTGGPLVRKRAHKSSPPP

Radius of gyration: 29.71 Å; Cα contacts (8 Å, |Δi|>4): 175; chains: 1; bounding box: 55×66×96 Å